Protein AF-A0AB73K748-F1 (afdb_monomer)

Sequence (266 aa):
MLFSSLGIGIYLIYNYLEFGSFFGEHIRSSPSLDSLWKHTLDNLLGVVNVVNPIFSIKILEPASVIIFLMIGILLIDLFFLISYIWFYRMPFKGKVTTFHQLLLTIGCVYLILMFISEFTQGIESLNTRMLAPASFCFCFSFLILFFKTYSNKLHYIFMLSILSLAINIIYQLKSPVNYLSYRSKVIKILKERKNLKYFLNDTGNDHVSIYKIPLLNKKFEYFHPYLQSGYINSNIVRSINPDIQTIQKDNSITNKSLILYNSEIK

Solvent-accessible surface area (backbone atoms only — not comparable to full-atom values): 15416 Å² total; per-residue (Å²): 105,69,68,57,52,48,52,51,48,53,51,36,52,50,30,31,72,78,67,75,26,69,79,60,62,91,77,50,60,82,56,75,71,92,46,54,69,58,52,52,50,53,32,53,55,33,58,47,34,36,59,32,86,61,65,77,78,81,89,66,82,88,44,80,72,54,48,56,55,48,51,54,50,51,51,51,21,48,49,38,44,51,49,52,52,48,63,66,63,56,70,67,98,57,82,84,51,70,70,52,54,50,34,49,50,51,21,52,52,48,49,53,50,51,56,52,46,34,73,74,47,41,51,79,74,58,44,66,79,80,38,40,70,29,21,51,28,51,51,54,46,47,48,57,52,46,53,72,76,42,64,90,52,52,67,59,58,52,52,52,50,52,50,25,50,53,52,49,50,53,57,62,67,61,55,91,55,64,59,68,62,54,45,54,38,49,52,52,51,57,69,75,48,78,77,63,46,31,37,33,60,73,62,87,62,74,50,60,48,76,48,70,46,84,94,72,81,47,70,48,78,44,75,42,58,85,75,19,65,44,56,50,49,51,54,48,48,34,72,75,42,69,80,38,42,81,43,92,65,77,88,84,56,93,62,66,83,27,47,45,50,39,76,75,62,109

Secondary structure (DSSP, 8-state):
-HHHHHHHHHHHHHHHHHHSSSS-GGGSPPP-GGGHHHHHHHHHHHHHGGG-SS------S--HHHHHHHHHHHHHHHHHHHHHHHHHHS--SS---HHHHHHHHHHHHHHHHHHHHHHHHTPSS--HHHHHHHHHHHHHHHHHHHHHH-GGGHHHHHHHHHHHHHHHHHHHHT-SS-HHHHHHHHHHHHHHS-S--EEE-------EEEEE-TTT--EEEEE-GGG-HHHHHHHHHHHH-TTPEEES-GGG-S-GGGEEEGGG--

pLDDT: mean 72.91, std 10.4, range [37.12, 88.31]

Mean predicted aligned error: 14.8 Å

Radius of gyration: 23.9 Å; Cα contacts (8 Å, |Δi|>4): 236; chains: 1; bounding box: 58×44×67 Å

Foldseek 3Di:
DVVVVVVLVVLQVVCCVPVVGSPPLVVFDQADPPPVVVLVVQQVLLVLCLQPLQDDDRDDDDDPVVVVVSVVVSVVSVVSVVVLVVLVVPDPPDDDDPVLVVLQVVLVVLSVVLSVCCNGRVDPRNHCVSNVSSSVSSVVSVVVSCCVVPVPPVVVVVVSVVNSVVVVVVVVVPLPDPLVVLLVLLVVVCVVQPQAQEEEAPDPPFPWDWDQRPPPRDTDTDTDLSVRLSSSNVVSNCVVPVRYYYDHDPPPDPDCSNYDYSVSRD

Structure (mmCIF, N/CA/C/O backbone):
data_AF-A0AB73K748-F1
#
_entry.id   AF-A0AB73K748-F1
#
loop_
_atom_site.group_PDB
_atom_site.id
_atom_site.type_symbol
_atom_site.label_atom_id
_atom_site.label_alt_id
_atom_site.label_comp_id
_atom_site.label_asym_id
_atom_site.label_entity_id
_atom_site.label_seq_id
_atom_site.pdbx_PDB_ins_code
_atom_site.Cartn_x
_atom_site.Car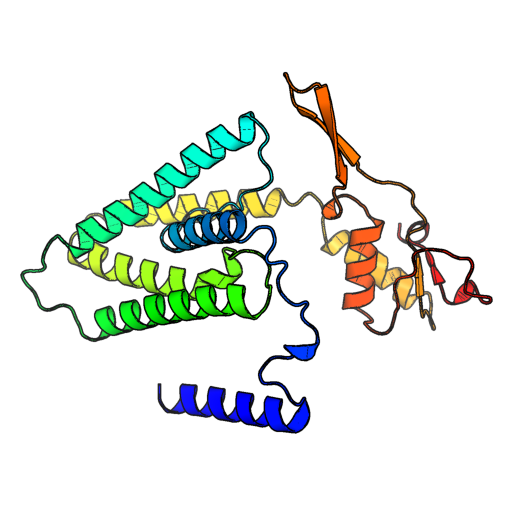tn_y
_atom_site.Cartn_z
_atom_site.occupancy
_atom_site.B_iso_or_equiv
_atom_site.auth_seq_id
_atom_site.auth_comp_id
_atom_site.auth_asym_id
_atom_site.auth_atom_id
_atom_site.pdbx_PDB_model_num
ATOM 1 N N . MET A 1 1 ? -23.549 -10.277 1.678 1.00 59.72 1 MET A N 1
ATOM 2 C CA . MET A 1 1 ? -22.326 -11.076 1.928 1.00 59.72 1 MET A CA 1
ATOM 3 C C . MET A 1 1 ? -22.328 -12.377 1.149 1.00 59.72 1 MET A C 1
ATOM 5 O O . MET A 1 1 ? -21.428 -12.528 0.343 1.00 59.72 1 MET A O 1
ATOM 9 N N . LEU A 1 2 ? -23.347 -13.235 1.290 1.00 71.88 2 LEU A N 1
ATOM 10 C CA . LEU A 1 2 ? -23.472 -14.484 0.517 1.00 71.88 2 LEU A CA 1
ATOM 11 C C . LEU A 1 2 ? -23.255 -14.300 -0.992 1.00 71.88 2 LEU A C 1
ATOM 13 O O . LEU A 1 2 ? -22.381 -14.941 -1.549 1.00 71.88 2 LEU A O 1
ATOM 17 N N . PHE A 1 3 ? -23.949 -13.359 -1.638 1.00 69.44 3 PHE A N 1
ATOM 18 C CA . PHE A 1 3 ? -23.764 -13.100 -3.076 1.00 69.44 3 PHE A CA 1
ATOM 19 C C . PHE A 1 3 ? -22.359 -12.614 -3.456 1.00 69.44 3 PHE A C 1
ATOM 21 O O . PHE A 1 3 ? -21.855 -12.955 -4.520 1.00 69.44 3 PHE A O 1
ATOM 28 N N . SER A 1 4 ? -21.704 -11.848 -2.580 1.00 70.19 4 SER A N 1
ATOM 29 C CA . SER A 1 4 ? -20.337 -11.379 -2.817 1.00 70.19 4 SER A CA 1
ATOM 30 C C . SER A 1 4 ? -19.324 -12.509 -2.634 1.00 70.19 4 SER A C 1
ATOM 32 O O . SER A 1 4 ? -18.429 -12.632 -3.463 1.00 70.19 4 SER A O 1
ATOM 34 N N . SER A 1 5 ? -19.487 -13.375 -1.625 1.00 75.06 5 SER A N 1
ATOM 35 C CA . SER A 1 5 ? -18.611 -14.543 -1.472 1.00 75.06 5 SER A CA 1
ATOM 36 C C . SER A 1 5 ? -18.824 -15.555 -2.595 1.00 75.06 5 SER A C 1
ATOM 38 O O . SER A 1 5 ? -17.858 -16.152 -3.050 1.00 75.06 5 SER A O 1
ATOM 40 N N . LEU A 1 6 ? -20.060 -15.706 -3.083 1.00 83.12 6 LEU A N 1
ATOM 41 C CA . LEU A 1 6 ? -20.374 -16.521 -4.258 1.00 83.12 6 LEU A CA 1
ATOM 42 C C . LEU A 1 6 ? -19.690 -15.970 -5.513 1.00 83.12 6 LEU A C 1
ATOM 44 O O . LEU A 1 6 ? -19.035 -16.724 -6.220 1.00 83.12 6 LEU A O 1
ATOM 48 N N . GLY A 1 7 ? -19.772 -14.657 -5.750 1.00 77.62 7 GLY A N 1
ATOM 49 C CA . GLY A 1 7 ? -19.099 -14.009 -6.879 1.00 77.62 7 GLY A CA 1
ATOM 50 C C . GLY A 1 7 ? -17.574 -14.146 -6.830 1.00 77.62 7 GLY A C 1
ATOM 51 O O . GLY A 1 7 ? -16.959 -14.494 -7.834 1.00 77.62 7 GLY A O 1
ATOM 52 N N . ILE A 1 8 ? -16.967 -13.946 -5.653 1.00 81.44 8 ILE A N 1
ATOM 53 C CA . ILE A 1 8 ? -15.524 -14.156 -5.448 1.00 81.44 8 ILE A CA 1
ATOM 54 C C . ILE A 1 8 ? -15.166 -15.630 -5.669 1.00 81.44 8 ILE A C 1
ATOM 56 O O . ILE A 1 8 ? -14.199 -15.924 -6.361 1.00 81.44 8 ILE A O 1
ATOM 60 N N . GLY A 1 9 ? -15.960 -16.560 -5.135 1.00 82.88 9 GLY A N 1
ATOM 61 C CA . GLY A 1 9 ? -15.744 -17.995 -5.309 1.00 82.88 9 GLY A CA 1
ATOM 62 C C . GLY A 1 9 ? -15.786 -18.425 -6.775 1.00 82.88 9 GLY A C 1
ATOM 63 O O . GLY A 1 9 ? -14.874 -19.106 -7.230 1.00 82.88 9 GLY A O 1
ATOM 64 N N . ILE A 1 10 ? -16.790 -17.974 -7.535 1.00 84.12 10 ILE A N 1
ATOM 65 C CA . ILE A 1 10 ? -16.910 -18.257 -8.975 1.00 84.12 10 ILE A CA 1
ATOM 66 C C . ILE A 1 10 ? -15.693 -17.721 -9.734 1.00 84.12 10 ILE A C 1
ATOM 68 O O . ILE A 1 10 ? -15.129 -18.432 -10.562 1.00 84.12 10 ILE A O 1
ATOM 72 N N . TYR A 1 11 ? -15.253 -16.500 -9.423 1.00 79.94 11 TYR A N 1
ATOM 73 C CA . TYR A 1 11 ? -14.068 -15.901 -10.034 1.00 79.94 11 TYR A CA 1
ATOM 74 C C . TYR A 1 11 ? -12.789 -16.706 -9.752 1.00 79.94 11 TYR A C 1
ATOM 76 O O . TYR A 1 11 ? -12.002 -16.958 -10.662 1.00 79.94 11 TYR A O 1
ATOM 84 N N . LEU A 1 12 ? -12.595 -17.157 -8.509 1.00 81.50 12 LEU A N 1
ATOM 85 C CA . LEU A 1 12 ? -11.434 -17.967 -8.128 1.00 81.50 12 LEU A CA 1
ATOM 86 C C . LEU A 1 12 ? -11.440 -19.342 -8.795 1.00 81.50 12 LEU A C 1
ATOM 88 O O . LEU A 1 12 ? -10.395 -19.798 -9.251 1.00 81.50 12 LEU A O 1
ATOM 92 N N . ILE A 1 13 ? -12.609 -19.981 -8.874 1.00 84.38 13 ILE A N 1
ATOM 93 C CA . ILE A 1 13 ? -12.777 -21.263 -9.565 1.00 84.38 13 ILE A CA 1
ATOM 94 C C . ILE A 1 13 ? -12.463 -21.100 -11.053 1.00 84.38 13 ILE A C 1
ATOM 96 O O . ILE A 1 13 ? -11.692 -21.886 -11.593 1.00 84.38 13 ILE A O 1
ATOM 100 N N . TYR A 1 14 ? -12.999 -20.062 -11.700 1.00 81.56 14 TYR A N 1
ATOM 101 C CA . TYR A 1 14 ? -12.704 -19.759 -13.101 1.00 81.56 14 TYR A CA 1
ATOM 102 C C . TYR A 1 14 ? -11.200 -19.559 -13.335 1.00 81.56 14 TYR A C 1
ATOM 104 O O . TYR A 1 14 ? -10.628 -20.197 -14.215 1.00 81.56 14 TYR A O 1
ATOM 112 N N . ASN A 1 15 ? -10.535 -18.747 -12.506 1.00 71.06 15 ASN A N 1
ATOM 113 C CA . ASN A 1 15 ? -9.093 -18.522 -12.627 1.00 71.06 15 ASN A CA 1
ATOM 114 C C . ASN A 1 15 ? -8.273 -19.801 -12.443 1.00 71.06 15 ASN A C 1
ATOM 116 O O . ASN A 1 15 ? -7.316 -20.030 -13.180 1.00 71.06 15 ASN A O 1
ATOM 120 N N . TYR A 1 16 ? -8.653 -20.644 -11.484 1.00 77.50 16 TYR A N 1
ATOM 121 C CA . TYR A 1 16 ? -7.974 -21.912 -11.261 1.00 77.50 16 TYR A CA 1
ATOM 122 C C . TYR A 1 16 ? -8.119 -22.860 -12.458 1.00 77.50 16 TYR A C 1
ATOM 124 O O . TYR A 1 16 ? -7.141 -23.497 -12.841 1.00 77.50 16 TYR A O 1
ATOM 132 N N . LEU A 1 17 ? -9.307 -22.929 -13.067 1.00 79.44 17 LEU A N 1
ATOM 133 C CA . LEU A 1 17 ? -9.575 -23.798 -14.215 1.00 79.44 17 LEU A CA 1
ATOM 134 C C . LEU A 1 17 ? -8.879 -23.321 -15.500 1.00 79.44 17 LEU A C 1
ATOM 136 O O . LEU A 1 17 ? -8.324 -24.149 -16.215 1.00 79.44 17 LEU A O 1
ATOM 140 N N . GLU A 1 18 ? -8.873 -22.015 -15.779 1.00 73.75 18 GLU A N 1
ATOM 141 C CA . GLU A 1 18 ? -8.299 -21.452 -17.016 1.00 73.75 18 GLU A CA 1
ATOM 142 C C . GLU A 1 18 ? -6.789 -21.190 -16.925 1.00 73.75 18 GLU A C 1
ATOM 144 O O . GLU A 1 18 ? -6.040 -21.456 -17.863 1.00 73.75 18 GLU A O 1
ATOM 149 N N . PHE A 1 19 ? -6.313 -20.673 -15.788 1.00 63.78 19 PHE A N 1
ATOM 150 C CA . PHE A 1 19 ? -4.924 -20.224 -15.619 1.00 63.78 19 PHE A CA 1
ATOM 151 C C . PHE A 1 19 ? -4.109 -21.113 -14.671 1.00 63.78 19 PHE A C 1
ATOM 153 O O . PHE A 1 19 ? -2.963 -20.785 -14.350 1.00 63.78 19 PHE A O 1
ATOM 160 N N . GLY A 1 20 ? -4.691 -22.208 -14.164 1.00 65.94 20 GLY A N 1
ATOM 161 C CA . GLY A 1 20 ? -4.031 -23.144 -13.246 1.00 65.94 20 GLY A CA 1
ATOM 162 C C . GLY A 1 20 ? -3.630 -22.530 -11.901 1.00 65.94 20 GLY A C 1
ATOM 163 O O . GLY A 1 20 ? -2.863 -23.133 -11.154 1.00 65.94 20 GLY A O 1
ATOM 164 N N . SER A 1 21 ? -4.072 -21.308 -11.598 1.00 67.12 21 SER A N 1
ATOM 165 C CA . SER A 1 21 ? -3.749 -20.567 -10.376 1.00 67.12 21 SER A CA 1
ATOM 166 C C . SER A 1 21 ? -4.924 -19.704 -9.957 1.00 67.12 21 SER A C 1
ATOM 168 O O . SER A 1 21 ? -5.628 -19.151 -10.794 1.00 67.12 21 SER A O 1
ATOM 170 N N . PHE A 1 22 ? -5.097 -19.515 -8.652 1.00 66.25 22 PHE A N 1
ATOM 171 C CA . PHE A 1 22 ? -6.115 -18.596 -8.146 1.00 66.25 22 PHE A CA 1
ATOM 172 C C . PHE A 1 22 ? -5.790 -17.130 -8.486 1.00 66.25 22 PHE A C 1
ATOM 174 O O . PHE A 1 22 ? -6.699 -16.345 -8.764 1.00 66.25 22 PHE A O 1
ATOM 181 N N . PHE A 1 23 ? -4.495 -16.774 -8.500 1.00 64.19 23 PHE A N 1
ATOM 182 C CA . PHE A 1 23 ? -4.017 -15.390 -8.634 1.00 64.19 23 PHE A CA 1
ATOM 183 C C . PHE A 1 23 ? -2.711 -15.211 -9.444 1.00 64.19 23 PHE A C 1
ATOM 185 O O . PHE A 1 23 ? -2.052 -14.178 -9.310 1.00 64.19 23 PHE A O 1
ATOM 192 N N . GLY A 1 24 ? -2.293 -16.181 -10.269 1.00 56.28 24 GLY A N 1
ATOM 193 C CA . GLY A 1 24 ? -1.045 -16.073 -11.048 1.00 56.28 24 GLY A CA 1
ATOM 194 C C . GLY A 1 24 ? 0.237 -16.261 -10.226 1.00 56.28 24 GLY A C 1
ATOM 195 O O . GLY A 1 24 ? 1.284 -15.709 -10.561 1.00 56.28 24 GLY A O 1
ATOM 196 N N . GLU A 1 25 ? 0.156 -17.015 -9.128 1.00 57.22 25 GLU A N 1
ATOM 197 C CA . GLU A 1 25 ? 1.243 -17.216 -8.153 1.00 57.22 25 GLU A CA 1
ATOM 198 C C . GLU A 1 25 ? 2.494 -17.867 -8.761 1.00 57.22 25 GLU A C 1
ATOM 200 O O . GLU A 1 25 ? 3.604 -17.578 -8.325 1.00 57.22 25 GLU A O 1
ATOM 205 N N . HIS A 1 26 ? 2.332 -18.639 -9.839 1.00 55.59 26 HIS A N 1
ATOM 206 C CA . HIS A 1 26 ? 3.405 -19.325 -10.575 1.00 55.59 26 HIS A CA 1
ATOM 207 C C . HIS A 1 26 ? 4.482 -18.392 -11.152 1.00 55.59 26 HIS A C 1
ATOM 209 O O . HIS A 1 26 ? 5.548 -18.851 -11.549 1.00 55.59 26 HIS A O 1
ATOM 215 N N . ILE A 1 27 ? 4.199 -17.088 -11.234 1.00 50.47 27 ILE A N 1
ATOM 216 C CA . ILE A 1 27 ? 5.090 -16.061 -11.799 1.00 50.47 27 ILE A CA 1
ATOM 217 C C . ILE A 1 27 ? 5.903 -15.361 -10.689 1.00 50.47 27 ILE A C 1
ATOM 219 O O . ILE A 1 27 ? 6.818 -14.587 -10.975 1.00 50.47 27 ILE A O 1
ATOM 223 N N . ARG A 1 28 ? 5.588 -15.603 -9.409 1.00 53.22 28 ARG A N 1
ATOM 224 C CA . ARG A 1 28 ? 6.209 -14.901 -8.277 1.00 53.22 28 ARG A CA 1
ATOM 225 C C . ARG A 1 28 ? 7.388 -15.696 -7.725 1.00 53.22 28 ARG A C 1
ATOM 227 O O . ARG A 1 28 ? 7.320 -16.907 -7.545 1.00 53.22 28 ARG A O 1
ATOM 234 N N . SER A 1 29 ? 8.488 -14.995 -7.472 1.00 51.78 29 SER A N 1
ATOM 235 C CA . SER A 1 29 ? 9.703 -15.569 -6.897 1.00 51.78 29 SER A CA 1
ATOM 236 C C . SER A 1 29 ? 9.453 -16.083 -5.480 1.00 51.78 29 SER A C 1
ATOM 238 O O . SER A 1 29 ? 8.831 -15.391 -4.673 1.00 51.78 29 SER A O 1
ATOM 240 N N . SER A 1 30 ? 10.002 -17.255 -5.157 1.00 51.28 30 SER A N 1
ATOM 241 C CA . SER A 1 30 ? 10.069 -17.758 -3.784 1.00 51.28 30 SER A CA 1
ATOM 242 C C . SER A 1 30 ? 10.773 -16.737 -2.875 1.00 51.28 30 SER A C 1
ATOM 244 O O . SER A 1 30 ? 11.808 -16.197 -3.282 1.00 51.28 30 SER A O 1
ATOM 246 N N . PRO A 1 31 ? 10.258 -16.469 -1.664 1.00 53.03 31 PRO A N 1
ATOM 247 C CA . PRO A 1 31 ? 10.824 -15.464 -0.770 1.00 53.03 31 PRO A CA 1
ATOM 248 C C . PRO A 1 31 ? 12.278 -15.795 -0.401 1.00 53.03 31 PRO A C 1
ATOM 250 O O . PRO A 1 31 ? 12.608 -16.937 -0.079 1.00 53.03 31 PRO A O 1
ATOM 253 N N . SER A 1 32 ? 13.154 -14.788 -0.414 1.00 52.75 32 SER A N 1
ATOM 254 C CA . SER A 1 32 ? 14.520 -14.913 0.101 1.00 52.75 32 SER A CA 1
ATOM 255 C C . SER A 1 32 ? 14.484 -14.995 1.631 1.00 52.75 32 SER A C 1
ATOM 257 O O . SER A 1 32 ? 14.334 -13.979 2.314 1.00 52.75 32 SER A O 1
ATOM 259 N N . LEU A 1 33 ? 14.610 -16.206 2.177 1.00 56.78 33 LEU A N 1
ATOM 260 C CA . LEU A 1 33 ? 14.548 -16.481 3.622 1.00 56.78 33 LEU A CA 1
ATOM 261 C C . LEU A 1 33 ? 15.724 -15.885 4.422 1.00 56.78 33 LEU A C 1
ATOM 263 O O . LEU A 1 33 ? 15.660 -15.817 5.649 1.00 56.78 33 LEU A O 1
ATOM 267 N N . ASP A 1 34 ? 16.761 -15.384 3.748 1.00 57.56 34 ASP A N 1
ATOM 268 C CA . ASP A 1 34 ? 17.997 -14.889 4.368 1.00 57.56 34 ASP A CA 1
ATOM 269 C C . ASP A 1 34 ? 17.821 -13.607 5.209 1.00 57.56 34 ASP A C 1
ATOM 271 O O . ASP A 1 34 ? 18.729 -13.217 5.941 1.00 57.56 34 ASP A O 1
ATOM 275 N N . SER A 1 35 ? 16.656 -12.943 5.159 1.00 62.41 35 SER A N 1
ATOM 276 C CA . SER A 1 35 ? 16.385 -11.730 5.952 1.00 62.41 35 SER A CA 1
ATOM 277 C C . SER A 1 35 ? 15.005 -11.689 6.626 1.00 62.41 35 SER A C 1
ATOM 279 O O . SER A 1 35 ? 14.416 -10.622 6.800 1.00 62.41 35 SER A O 1
ATOM 281 N N . LEU A 1 36 ? 14.499 -12.846 7.075 1.00 66.81 36 LEU A N 1
ATOM 282 C CA . LEU A 1 36 ? 13.198 -12.982 7.760 1.00 66.81 36 LEU A CA 1
ATOM 283 C C . LEU A 1 36 ? 12.955 -11.954 8.878 1.00 66.81 36 LEU A C 1
ATOM 285 O O . LEU A 1 36 ? 11.850 -11.427 9.003 1.00 66.81 36 LEU A O 1
ATOM 289 N N . TRP A 1 37 ? 13.976 -11.639 9.680 1.00 68.56 37 TRP A N 1
ATOM 290 C CA . TRP A 1 37 ? 13.864 -10.655 10.762 1.00 68.56 37 TRP A CA 1
ATOM 291 C C . TRP A 1 37 ? 13.564 -9.242 10.249 1.00 68.56 37 TRP A C 1
ATOM 293 O O . TRP A 1 37 ? 12.691 -8.557 10.779 1.00 68.56 37 TRP A O 1
ATOM 303 N N . LYS A 1 38 ? 14.258 -8.823 9.185 1.00 69.31 38 LYS A N 1
ATOM 304 C CA . LYS A 1 38 ? 14.065 -7.508 8.568 1.00 69.31 38 LYS A CA 1
ATOM 305 C C . LYS A 1 38 ? 12.674 -7.408 7.944 1.00 69.31 38 LYS A C 1
ATOM 307 O O . LYS A 1 38 ? 11.968 -6.447 8.219 1.00 69.31 38 LYS A O 1
ATOM 312 N N . HIS A 1 39 ? 12.256 -8.440 7.208 1.00 68.38 39 HIS A N 1
ATOM 313 C CA . HIS A 1 39 ? 10.910 -8.515 6.639 1.00 68.38 39 HIS A CA 1
ATOM 314 C C . HIS A 1 39 ? 9.831 -8.433 7.723 1.00 68.38 39 HIS A C 1
ATOM 316 O O . HIS A 1 39 ? 8.946 -7.591 7.652 1.00 68.38 39 HIS A O 1
ATOM 322 N N . THR A 1 40 ? 9.956 -9.223 8.792 1.00 73.25 40 THR A N 1
ATOM 323 C CA . THR A 1 40 ? 8.979 -9.223 9.892 1.00 73.25 40 THR A CA 1
ATOM 324 C C . THR A 1 40 ? 8.848 -7.844 10.543 1.00 73.25 40 THR A C 1
ATOM 326 O O . THR A 1 40 ? 7.733 -7.409 10.827 1.00 73.25 40 THR A O 1
ATOM 329 N N . LEU A 1 41 ? 9.965 -7.138 10.753 1.00 72.69 41 LEU A N 1
ATOM 330 C CA . LEU A 1 41 ? 9.952 -5.778 11.292 1.00 72.69 41 LEU A CA 1
ATOM 331 C C . LEU A 1 41 ? 9.304 -4.787 10.325 1.00 72.69 41 LEU A C 1
ATOM 333 O O . LEU A 1 41 ? 8.410 -4.052 10.739 1.00 72.69 41 LEU A O 1
ATOM 337 N N . ASP A 1 42 ? 9.700 -4.797 9.053 1.00 71.88 42 ASP A N 1
ATOM 338 C CA . ASP A 1 42 ? 9.134 -3.910 8.031 1.00 71.88 42 ASP A CA 1
ATOM 339 C C . ASP A 1 42 ? 7.613 -4.110 7.902 1.00 71.88 42 ASP A C 1
ATOM 341 O O . ASP A 1 42 ? 6.859 -3.143 7.770 1.00 71.88 42 ASP A O 1
ATOM 345 N N . ASN A 1 43 ? 7.142 -5.348 8.046 1.00 72.88 43 ASN A N 1
ATOM 346 C CA . ASN A 1 43 ? 5.725 -5.690 7.958 1.00 72.88 43 ASN A CA 1
ATOM 347 C C . ASN A 1 43 ? 4.951 -5.313 9.204 1.00 72.88 43 ASN A C 1
ATOM 349 O O . ASN A 1 43 ? 3.834 -4.816 9.102 1.00 72.88 43 ASN A O 1
ATOM 353 N N . LEU A 1 44 ? 5.531 -5.514 10.386 1.00 74.69 44 LEU A N 1
ATOM 354 C CA . LEU A 1 44 ? 4.912 -5.090 11.637 1.00 74.69 44 LEU A CA 1
ATOM 355 C C . LEU A 1 44 ? 4.756 -3.566 11.656 1.00 74.69 44 LEU A C 1
ATOM 357 O O . LEU A 1 44 ? 3.697 -3.059 12.015 1.00 74.69 44 LEU A O 1
ATOM 361 N N . LEU A 1 45 ? 5.764 -2.845 11.165 1.00 72.88 45 LEU A N 1
ATOM 362 C CA . LEU A 1 45 ? 5.715 -1.397 10.966 1.00 72.88 45 LEU A CA 1
ATOM 363 C C . LEU A 1 45 ? 4.650 -1.014 9.923 1.00 72.88 45 LEU A C 1
ATOM 365 O O . LEU A 1 45 ? 3.864 -0.095 10.150 1.00 72.88 45 LEU A O 1
ATOM 369 N N . GLY A 1 46 ? 4.540 -1.779 8.834 1.00 70.50 46 GLY A N 1
ATOM 370 C CA . GLY A 1 46 ? 3.450 -1.663 7.864 1.00 70.50 46 GLY A CA 1
ATOM 371 C C . GLY A 1 46 ? 2.059 -1.850 8.484 1.00 70.50 46 GLY A C 1
ATOM 372 O O . GLY A 1 46 ? 1.148 -1.083 8.189 1.00 70.50 46 GLY A O 1
ATOM 373 N N . VAL A 1 47 ? 1.882 -2.809 9.393 1.00 76.38 47 VAL A N 1
ATOM 374 C CA . VAL A 1 47 ? 0.599 -3.066 10.070 1.00 76.38 47 VAL A CA 1
ATOM 375 C C . VAL A 1 47 ? 0.221 -1.933 11.028 1.00 76.38 47 VAL A C 1
ATOM 377 O O . VAL A 1 47 ? -0.953 -1.575 11.108 1.00 76.38 47 VAL A O 1
ATOM 380 N N . VAL A 1 48 ? 1.180 -1.318 11.726 1.00 75.56 48 VAL A N 1
ATOM 381 C CA . VAL A 1 48 ? 0.891 -0.175 12.616 1.00 75.56 48 VAL A CA 1
ATOM 382 C C . VAL A 1 48 ? 0.346 1.020 11.818 1.00 75.56 48 VAL A C 1
ATOM 384 O O . VAL A 1 48 ? -0.593 1.683 12.265 1.00 75.56 48 VAL A O 1
ATOM 387 N N . ASN A 1 49 ? 0.823 1.215 10.585 1.00 74.69 49 ASN A N 1
ATOM 388 C CA . ASN A 1 49 ? 0.342 2.265 9.681 1.00 74.69 49 ASN A CA 1
ATOM 389 C C . ASN A 1 49 ? -1.144 2.145 9.302 1.00 74.69 49 ASN A C 1
ATOM 391 O O . ASN A 1 49 ? -1.740 3.123 8.856 1.00 74.69 49 ASN A O 1
ATOM 395 N N . VAL A 1 50 ? -1.766 0.972 9.463 1.00 78.31 50 VAL A N 1
ATOM 396 C CA . VAL A 1 50 ? -3.177 0.732 9.100 1.00 78.31 50 VAL A CA 1
ATOM 397 C C . VAL A 1 50 ? -4.118 1.688 9.835 1.00 78.31 50 VAL A C 1
ATOM 399 O O . VAL A 1 50 ? -5.167 2.060 9.309 1.00 78.31 50 VAL A O 1
ATOM 402 N N . VAL A 1 51 ? -3.752 2.080 11.055 1.00 76.12 51 VAL A N 1
ATOM 403 C CA . VAL A 1 51 ? -4.596 2.893 11.937 1.00 76.12 51 VAL A CA 1
ATOM 404 C C . VAL A 1 51 ? -4.372 4.396 11.725 1.00 76.12 51 VAL A C 1
ATOM 406 O O . VAL A 1 51 ? -5.159 5.194 12.229 1.00 76.12 51 VAL A O 1
ATOM 409 N N . ASN A 1 52 ? -3.356 4.804 10.953 1.00 74.56 52 ASN A N 1
ATOM 410 C CA . ASN A 1 52 ? -3.096 6.212 10.657 1.00 74.56 52 ASN A CA 1
ATOM 411 C C . ASN A 1 52 ? -3.870 6.678 9.403 1.00 74.56 52 ASN A C 1
ATOM 413 O O . ASN A 1 52 ? -3.575 6.231 8.294 1.00 74.56 52 ASN A O 1
ATOM 417 N N . PRO A 1 53 ? -4.831 7.614 9.539 1.00 63.50 53 PRO A N 1
ATOM 418 C CA . PRO A 1 53 ? -5.618 8.124 8.415 1.00 63.50 53 PRO A CA 1
ATOM 419 C C . PRO A 1 53 ? -4.942 9.274 7.644 1.00 63.50 53 PRO A C 1
ATOM 421 O O . PRO A 1 53 ? -5.531 9.808 6.700 1.00 63.50 53 PRO A O 1
ATOM 424 N N . ILE A 1 54 ? -3.766 9.740 8.081 1.00 62.69 54 ILE A N 1
ATOM 425 C CA . ILE A 1 54 ? -3.153 10.979 7.588 1.00 62.69 54 ILE A CA 1
ATOM 426 C C . ILE A 1 54 ? -2.012 10.684 6.606 1.00 62.69 54 ILE A C 1
ATOM 428 O O . ILE A 1 54 ? -2.095 11.097 5.450 1.00 62.69 54 ILE A O 1
ATOM 432 N N . PHE A 1 55 ? -0.991 9.930 7.026 1.00 62.00 55 PHE A N 1
ATOM 433 C CA . PHE A 1 55 ? 0.100 9.463 6.158 1.00 62.00 55 PHE A CA 1
ATOM 434 C C . PHE A 1 55 ? 0.442 8.030 6.474 1.00 62.00 55 PHE A C 1
ATOM 436 O O . PHE A 1 55 ? 0.324 7.590 7.610 1.00 62.00 55 PHE A O 1
ATOM 443 N N . SER A 1 56 ? 1.003 7.347 5.488 1.00 59.88 56 SER A N 1
ATOM 444 C CA . SER A 1 56 ? 1.897 6.254 5.803 1.00 59.88 56 SER A CA 1
ATOM 445 C C . SER A 1 56 ? 3.066 6.266 4.843 1.00 59.88 56 SER A C 1
ATOM 447 O O . SER A 1 56 ? 2.939 6.478 3.634 1.00 59.88 56 SER A O 1
ATOM 449 N N . ILE A 1 57 ? 4.236 6.154 5.450 1.00 56.78 57 ILE A N 1
ATOM 450 C CA . ILE A 1 57 ? 5.510 6.318 4.787 1.00 56.78 57 ILE A CA 1
ATOM 451 C C . ILE A 1 57 ? 6.199 4.969 4.846 1.00 56.78 57 ILE A C 1
ATOM 453 O O . ILE A 1 57 ? 6.335 4.359 5.906 1.00 56.78 57 ILE A O 1
ATOM 457 N N . LYS A 1 58 ? 6.613 4.498 3.670 1.00 58.41 58 LYS A N 1
ATOM 458 C CA . LYS A 1 58 ? 7.439 3.306 3.561 1.00 58.41 58 LYS A CA 1
ATOM 459 C C . LYS A 1 58 ? 8.791 3.607 4.196 1.00 58.41 58 LYS A C 1
ATOM 461 O O . LYS A 1 58 ? 9.393 4.646 3.918 1.00 58.41 58 LYS A O 1
ATOM 466 N N . ILE A 1 59 ? 9.265 2.682 5.016 1.00 54.53 59 ILE A N 1
ATOM 467 C CA . ILE A 1 59 ? 10.625 2.700 5.533 1.00 54.53 59 ILE A CA 1
ATOM 468 C C . ILE A 1 59 ? 11.561 2.480 4.343 1.00 54.53 59 ILE A C 1
ATOM 470 O O . ILE A 1 59 ? 11.693 1.367 3.840 1.00 54.53 59 ILE A O 1
ATOM 474 N N . LEU A 1 60 ? 12.138 3.567 3.828 1.00 50.59 60 LEU A N 1
ATOM 475 C CA . LEU A 1 60 ? 13.267 3.492 2.907 1.00 50.59 60 LEU A CA 1
ATOM 476 C C . LEU A 1 60 ? 14.564 3.482 3.711 1.00 50.59 60 LEU A C 1
ATOM 478 O O . LEU A 1 60 ? 14.611 3.974 4.837 1.00 50.59 60 LEU A O 1
ATOM 482 N N . GLU A 1 61 ? 15.585 2.874 3.112 1.00 51.84 61 GLU A N 1
ATOM 483 C CA . GLU A 1 61 ? 16.863 2.544 3.735 1.00 51.84 61 GLU A CA 1
ATOM 484 C C . GLU A 1 61 ? 17.436 3.653 4.638 1.00 51.84 61 GLU A C 1
ATOM 486 O O . GLU A 1 61 ? 17.320 4.847 4.341 1.00 51.84 61 GLU A O 1
ATOM 491 N N . PRO A 1 62 ? 18.067 3.264 5.760 1.00 47.25 62 PRO A N 1
ATOM 492 C CA . PRO A 1 62 ? 18.384 4.172 6.850 1.00 47.25 62 PRO A CA 1
ATOM 493 C C . PRO A 1 62 ? 19.502 5.153 6.470 1.00 47.25 62 PRO A C 1
ATOM 495 O O . PRO A 1 62 ? 20.688 4.852 6.594 1.00 47.25 62 PRO A O 1
ATOM 498 N N . ALA A 1 63 ? 19.132 6.374 6.084 1.00 50.91 63 ALA A N 1
ATOM 499 C CA . ALA A 1 63 ? 19.989 7.546 6.249 1.00 50.91 63 ALA A CA 1
ATOM 500 C C . ALA A 1 63 ? 19.670 8.224 7.594 1.00 50.91 63 ALA A C 1
ATOM 502 O O . ALA A 1 63 ? 18.510 8.299 7.995 1.00 50.91 63 ALA A O 1
ATOM 503 N N . SER A 1 64 ? 20.679 8.751 8.291 1.00 53.72 64 SER A N 1
ATOM 504 C CA . SER A 1 64 ? 20.564 9.246 9.679 1.00 53.72 64 SER A CA 1
ATOM 505 C C . SER A 1 64 ? 19.454 10.284 9.911 1.00 53.72 64 SER A C 1
ATOM 507 O O . SER A 1 64 ? 18.786 10.246 10.940 1.00 53.72 64 SER A O 1
ATOM 509 N N . VAL A 1 65 ? 19.208 11.175 8.948 1.00 57.00 65 VAL A N 1
ATOM 510 C CA . VAL A 1 65 ? 18.128 12.181 9.017 1.00 57.00 65 VAL A CA 1
ATOM 511 C C . VAL A 1 65 ? 16.746 11.558 8.776 1.00 57.00 65 VAL A C 1
ATOM 513 O O . VAL A 1 65 ? 15.758 11.978 9.374 1.00 57.00 65 VAL A O 1
ATOM 516 N N . ILE A 1 66 ? 16.675 10.525 7.934 1.00 61.38 66 ILE A N 1
ATOM 517 C CA . ILE A 1 66 ? 15.433 9.807 7.621 1.00 61.38 66 ILE A CA 1
ATOM 518 C C . ILE A 1 66 ? 14.980 9.003 8.849 1.00 61.38 66 ILE A C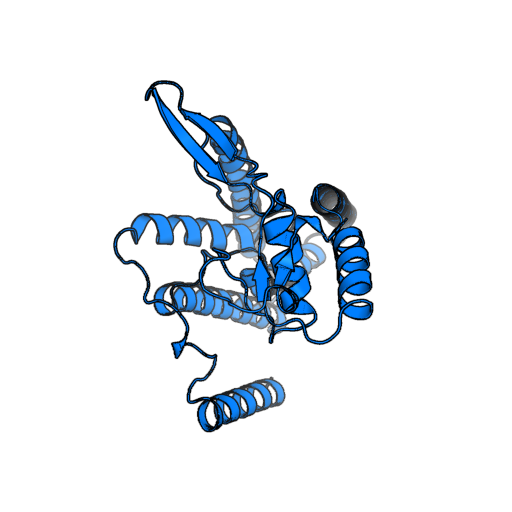 1
ATOM 520 O O . ILE A 1 66 ? 13.792 8.996 9.152 1.00 61.38 66 ILE A O 1
ATOM 524 N N . ILE A 1 67 ? 15.914 8.451 9.633 1.00 64.94 67 ILE A N 1
ATOM 525 C CA . ILE A 1 67 ? 15.612 7.708 10.871 1.00 64.94 67 ILE A CA 1
ATOM 526 C C . ILE A 1 67 ? 14.828 8.564 11.878 1.00 64.94 67 ILE A C 1
ATOM 528 O O . ILE A 1 67 ? 13.839 8.094 12.435 1.00 64.94 67 ILE A O 1
ATOM 532 N N . PHE A 1 68 ? 15.224 9.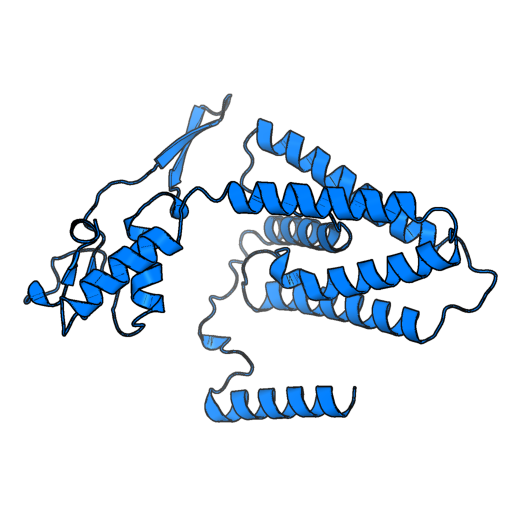822 12.106 1.00 67.62 68 PHE A N 1
ATOM 533 C CA . PHE A 1 68 ? 14.522 10.687 13.063 1.00 67.62 68 PHE A CA 1
ATOM 534 C C . PHE A 1 68 ? 13.085 10.989 12.616 1.00 67.62 68 PHE A C 1
ATOM 536 O O . PHE A 1 68 ? 12.151 10.910 13.413 1.00 67.62 68 PHE A O 1
ATOM 543 N N . LEU A 1 69 ? 12.897 11.271 11.323 1.00 68.69 69 LEU A N 1
ATOM 544 C CA . LEU A 1 69 ? 11.572 11.478 10.739 1.00 68.69 69 LEU A CA 1
ATOM 545 C C . LEU A 1 69 ? 10.709 10.211 10.858 1.00 68.69 69 LEU A C 1
ATOM 547 O O . LEU A 1 69 ? 9.543 10.300 11.230 1.00 68.69 69 LEU A O 1
ATOM 551 N N . MET A 1 70 ? 11.290 9.037 10.600 1.00 70.31 70 MET A N 1
ATOM 552 C CA . MET A 1 70 ? 10.610 7.743 10.722 1.00 70.31 70 MET A CA 1
ATOM 553 C C . MET A 1 70 ? 10.162 7.452 12.151 1.00 70.31 70 MET A C 1
ATOM 555 O O . MET A 1 70 ? 9.036 7.009 12.347 1.00 70.31 70 MET A O 1
ATOM 559 N N . ILE A 1 71 ? 11.006 7.732 13.148 1.00 74.88 71 ILE A N 1
ATOM 560 C CA . ILE A 1 71 ? 10.632 7.592 14.562 1.00 74.88 71 ILE A CA 1
ATOM 561 C C . ILE A 1 71 ? 9.472 8.537 14.889 1.00 74.88 71 ILE A C 1
ATOM 563 O O . ILE A 1 71 ? 8.513 8.123 15.534 1.00 74.88 71 ILE A O 1
ATOM 567 N N . GLY A 1 72 ? 9.520 9.783 14.409 1.00 76.12 72 GLY A N 1
ATOM 568 C CA . GLY A 1 72 ? 8.425 10.739 14.585 1.00 76.12 72 GLY A CA 1
ATOM 569 C C . GLY A 1 72 ? 7.100 10.245 13.996 1.00 76.12 72 GLY A C 1
ATOM 570 O O . GLY A 1 72 ? 6.068 10.337 14.654 1.00 76.12 72 GLY A O 1
ATOM 571 N N . ILE A 1 73 ? 7.129 9.673 12.790 1.00 75.00 73 ILE A N 1
ATOM 572 C CA . ILE A 1 73 ? 5.943 9.104 12.129 1.00 75.00 73 ILE A CA 1
ATOM 573 C C . ILE A 1 73 ? 5.422 7.892 12.902 1.00 75.00 73 ILE A C 1
ATOM 575 O O . ILE A 1 73 ? 4.242 7.856 13.234 1.00 75.00 73 ILE A O 1
ATOM 579 N N . LEU A 1 74 ? 6.306 6.975 13.298 1.00 78.00 74 LEU A N 1
ATOM 580 C CA . LEU A 1 74 ? 5.939 5.806 14.092 1.00 78.00 74 LEU A CA 1
ATOM 581 C C . LEU A 1 74 ? 5.275 6.187 15.419 1.00 78.00 74 LEU A C 1
ATOM 583 O O . LEU A 1 74 ? 4.319 5.543 15.843 1.00 78.00 74 LEU A O 1
ATOM 587 N N . LEU A 1 75 ? 5.749 7.247 16.080 1.00 81.69 75 LEU A N 1
ATOM 588 C CA . LEU A 1 75 ? 5.114 7.760 17.295 1.00 81.69 75 LEU A CA 1
ATOM 589 C C . LEU A 1 75 ? 3.706 8.304 17.024 1.00 81.69 75 LEU A C 1
ATOM 591 O O . LEU A 1 75 ? 2.826 8.136 17.867 1.00 81.69 75 LEU A O 1
ATOM 595 N N . ILE A 1 76 ? 3.472 8.915 15.858 1.00 81.00 76 ILE A N 1
ATOM 596 C CA . ILE A 1 76 ? 2.138 9.354 15.428 1.00 81.00 76 ILE A CA 1
ATOM 597 C C . ILE A 1 76 ? 1.238 8.139 15.166 1.00 81.00 76 ILE A C 1
ATOM 599 O O . ILE A 1 76 ? 0.109 8.110 15.657 1.00 81.00 76 ILE A O 1
ATOM 603 N N . ASP A 1 77 ? 1.727 7.118 14.459 1.00 79.06 77 ASP A N 1
ATOM 604 C CA . ASP A 1 77 ? 0.959 5.892 14.200 1.00 79.06 77 ASP A CA 1
ATOM 605 C C . ASP A 1 77 ? 0.592 5.184 15.512 1.00 79.06 77 ASP A C 1
ATOM 607 O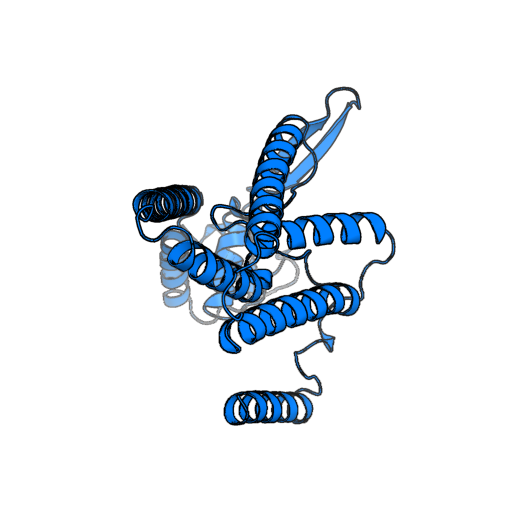 O . ASP A 1 77 ? -0.555 4.789 15.734 1.00 79.06 77 ASP A O 1
ATOM 611 N N . LEU A 1 78 ? 1.553 5.099 16.434 1.00 82.62 78 LEU A N 1
ATOM 612 C CA . LEU A 1 78 ? 1.371 4.519 17.758 1.00 82.62 78 LEU A CA 1
ATOM 613 C C . LEU A 1 78 ? 0.414 5.356 18.620 1.00 82.62 78 LEU A C 1
ATOM 615 O O . LEU A 1 78 ? -0.398 4.791 19.350 1.00 82.62 78 LEU A O 1
ATOM 619 N N . PHE A 1 79 ? 0.434 6.686 18.498 1.00 84.06 79 PHE A N 1
ATOM 620 C CA . PHE A 1 79 ? -0.554 7.562 19.129 1.00 84.06 79 PHE A CA 1
ATOM 621 C C . PHE A 1 79 ? -1.974 7.283 18.615 1.00 84.06 79 PHE A C 1
ATOM 623 O O . PHE A 1 79 ? -2.900 7.179 19.425 1.00 84.06 79 PHE A O 1
ATOM 630 N N . PHE A 1 80 ? -2.162 7.104 17.302 1.00 81.19 80 PHE A N 1
ATOM 631 C CA . PHE A 1 80 ? -3.460 6.723 16.735 1.00 81.19 80 PHE A CA 1
ATOM 632 C C . PHE A 1 80 ? -3.898 5.329 17.186 1.00 81.19 80 PHE A C 1
ATOM 634 O O . PHE A 1 80 ? -5.052 5.158 17.578 1.00 81.19 80 PHE A O 1
ATOM 641 N N . LEU A 1 81 ? -2.985 4.356 17.220 1.00 83.69 81 LEU A N 1
ATOM 642 C CA . LEU A 1 81 ? -3.259 3.004 17.707 1.00 83.69 81 LEU A CA 1
ATOM 643 C C . LEU A 1 81 ? -3.665 2.996 19.189 1.00 83.69 81 LEU A C 1
ATOM 645 O O . LEU A 1 81 ? -4.674 2.392 19.554 1.00 83.69 81 LEU A O 1
ATOM 649 N N . ILE A 1 82 ? -2.919 3.691 20.052 1.00 83.56 82 ILE A N 1
ATOM 650 C CA . ILE A 1 82 ? -3.243 3.804 21.481 1.00 83.56 82 ILE A CA 1
ATOM 651 C C . ILE A 1 82 ? -4.570 4.531 21.668 1.00 83.56 82 ILE A C 1
ATOM 653 O O . ILE A 1 82 ? -5.394 4.084 22.464 1.00 83.56 82 ILE A O 1
ATOM 657 N N . SER A 1 83 ? -4.807 5.609 20.916 1.00 79.12 83 SER A N 1
ATOM 658 C CA . SER A 1 83 ? -6.090 6.315 20.930 1.00 79.12 83 SER A CA 1
ATOM 659 C C . SER A 1 83 ? -7.222 5.362 20.557 1.00 79.12 83 SER A C 1
ATOM 661 O O . SER A 1 83 ? -8.208 5.275 21.283 1.00 79.12 83 SER A O 1
ATOM 663 N N . TYR A 1 84 ? -7.059 4.576 19.492 1.00 77.69 84 TYR A N 1
ATOM 664 C CA . TYR A 1 84 ? -8.032 3.575 19.062 1.00 77.69 84 TYR A CA 1
ATOM 665 C C . TYR A 1 84 ? -8.337 2.552 20.167 1.00 77.69 84 TYR A C 1
ATOM 667 O O . TYR A 1 84 ? -9.502 2.322 20.498 1.00 77.69 84 TYR A O 1
ATOM 675 N N . ILE A 1 85 ? -7.300 1.999 20.807 1.00 81.31 85 ILE A N 1
ATOM 676 C CA . ILE A 1 85 ? -7.443 1.065 21.935 1.00 81.31 85 ILE A CA 1
ATOM 677 C C . ILE A 1 85 ? -8.137 1.742 23.121 1.00 81.31 85 ILE A C 1
ATOM 679 O O . ILE A 1 85 ? -8.991 1.130 23.758 1.00 81.31 85 ILE A O 1
ATOM 683 N N . TRP A 1 86 ? -7.801 2.993 23.428 1.00 79.38 86 TRP A N 1
ATOM 684 C CA . TRP A 1 86 ? -8.401 3.742 24.530 1.00 79.38 86 TRP A CA 1
ATOM 685 C C . TRP A 1 86 ? -9.888 4.024 24.289 1.00 79.38 86 TRP A C 1
ATOM 687 O O . TRP A 1 86 ? -10.703 3.768 25.172 1.00 79.38 86 TRP A O 1
ATOM 697 N N . PHE A 1 87 ? -10.258 4.444 23.076 1.00 72.94 87 PHE A N 1
ATOM 698 C CA . PHE A 1 87 ? -11.653 4.619 22.659 1.00 72.94 87 PHE A CA 1
ATOM 699 C C . PHE A 1 87 ? -12.445 3.310 22.702 1.00 72.94 87 PHE A C 1
ATOM 701 O O . PHE A 1 87 ? -13.625 3.324 23.039 1.00 72.94 87 PHE A O 1
ATOM 708 N N . TYR A 1 88 ? -11.800 2.183 22.397 1.00 71.88 88 TYR A N 1
ATOM 709 C CA . TYR A 1 88 ? -12.419 0.863 22.491 1.00 71.88 88 TYR A CA 1
ATOM 710 C C . TYR A 1 88 ? -12.537 0.364 23.941 1.00 71.88 88 TYR A C 1
ATOM 712 O O . TYR A 1 88 ? -13.491 -0.329 24.292 1.00 71.88 88 TYR A O 1
ATOM 720 N N . ARG A 1 89 ? -11.573 0.724 24.801 1.00 72.12 89 ARG A N 1
ATOM 721 C CA . ARG A 1 89 ? -11.562 0.383 26.231 1.00 72.12 89 ARG A CA 1
ATOM 722 C C . ARG A 1 89 ? -12.493 1.246 27.064 1.00 72.12 89 ARG A C 1
ATOM 724 O O . ARG A 1 89 ? -12.943 0.745 28.087 1.00 72.12 89 ARG A O 1
ATOM 731 N N . MET A 1 90 ? -12.757 2.498 26.675 1.00 65.31 90 MET A N 1
ATOM 732 C CA . MET A 1 90 ? -13.789 3.338 27.287 1.00 65.31 90 MET A CA 1
ATOM 733 C C . MET A 1 90 ? -15.135 2.651 27.050 1.00 65.31 90 MET A C 1
ATOM 735 O O . MET A 1 90 ? -15.696 2.744 25.956 1.00 65.31 90 MET A O 1
ATOM 739 N N . PRO A 1 91 ? -15.646 1.893 28.031 1.00 52.34 91 PRO A N 1
ATOM 740 C CA . PRO A 1 91 ? -16.743 1.002 27.773 1.00 52.34 91 PRO A CA 1
ATOM 741 C C . PRO A 1 91 ? -17.974 1.870 27.595 1.00 52.34 91 PRO A C 1
ATOM 743 O O . PRO A 1 91 ? -18.408 2.609 28.483 1.00 52.34 91 PRO A O 1
ATOM 746 N N . PHE A 1 92 ? -18.566 1.739 26.423 1.00 50.84 92 PHE A N 1
ATOM 747 C CA . PHE A 1 92 ? -19.977 1.961 26.263 1.00 50.84 92 PHE A CA 1
ATOM 748 C C . PHE A 1 92 ? -20.741 1.308 27.428 1.00 50.84 92 PHE A C 1
ATOM 750 O O . PHE A 1 92 ? -20.747 0.089 27.583 1.00 50.84 92 PHE A O 1
ATOM 757 N N . LYS A 1 93 ? -21.517 2.112 28.157 1.00 51.59 93 LYS A N 1
ATOM 758 C CA . LYS A 1 93 ? -22.709 1.632 28.873 1.00 51.59 93 LYS A CA 1
ATOM 759 C C . LYS A 1 93 ? -23.830 1.179 27.904 1.00 51.59 93 LYS A C 1
ATOM 761 O O . LYS A 1 93 ? -24.919 0.842 28.351 1.00 51.59 93 LYS A O 1
ATOM 766 N N . GLY A 1 94 ? -23.591 1.165 26.583 1.00 52.31 94 GLY A N 1
ATOM 767 C CA . GLY A 1 94 ? -24.560 0.812 25.536 1.00 52.31 94 GLY A CA 1
ATOM 768 C C . GLY A 1 94 ? -24.009 -0.176 24.498 1.00 52.31 94 GLY A C 1
ATOM 769 O O . GLY A 1 94 ? -22.998 0.072 23.863 1.00 52.31 94 GLY A O 1
ATOM 770 N N . LYS A 1 95 ? -24.697 -1.301 24.304 1.00 56.25 95 LYS A N 1
ATOM 771 C CA . LYS A 1 95 ? -24.326 -2.422 23.417 1.00 56.25 95 LYS A CA 1
ATOM 772 C C . LYS A 1 95 ? -23.559 -2.001 22.147 1.00 56.25 95 LYS A C 1
ATOM 774 O O . LYS A 1 95 ? -24.078 -1.252 21.316 1.00 56.25 95 LYS A O 1
ATOM 779 N N . VAL A 1 96 ? -22.349 -2.542 21.975 1.00 64.62 96 VAL A N 1
ATOM 780 C CA . VAL A 1 96 ? -21.623 -2.501 20.697 1.00 64.62 96 VAL A CA 1
ATOM 781 C C . VAL A 1 96 ? -22.546 -3.079 19.624 1.00 64.62 96 VAL A C 1
ATOM 783 O O . VAL A 1 96 ? -23.037 -4.198 19.749 1.00 64.62 96 VAL A O 1
ATOM 786 N N . THR A 1 97 ? -22.839 -2.295 18.590 1.00 73.88 97 THR A N 1
ATOM 787 C CA . THR A 1 97 ? -23.729 -2.721 17.504 1.00 73.88 97 THR A CA 1
ATOM 788 C C . THR A 1 97 ? -23.073 -3.844 16.705 1.00 73.88 97 THR A C 1
ATOM 790 O O . THR A 1 97 ? -21.888 -3.747 16.387 1.00 73.88 97 THR A O 1
ATOM 793 N N . THR A 1 98 ? -23.838 -4.864 16.313 1.00 81.00 98 THR A N 1
ATOM 794 C CA . THR A 1 98 ? -23.373 -6.007 15.497 1.00 81.00 98 THR A CA 1
ATOM 795 C C . THR A 1 98 ? -22.612 -5.574 14.239 1.00 81.00 98 THR A C 1
ATOM 797 O O . THR A 1 98 ? -21.599 -6.166 13.884 1.00 81.00 98 THR A O 1
ATOM 800 N N . PHE A 1 99 ? -23.032 -4.474 13.613 1.00 82.69 99 PHE A N 1
ATOM 801 C CA . PHE A 1 99 ? -22.347 -3.867 12.469 1.00 82.69 99 PHE A CA 1
ATOM 802 C C . PHE A 1 99 ? -20.912 -3.395 12.773 1.00 82.69 99 PHE A C 1
ATOM 804 O O . PHE A 1 99 ? -20.017 -3.530 11.945 1.00 82.69 99 PHE A O 1
ATOM 811 N N . HIS A 1 100 ? -20.670 -2.866 13.973 1.00 81.88 100 HIS A N 1
ATOM 812 C CA . HIS A 1 100 ? -19.341 -2.409 14.385 1.00 81.88 100 HIS A CA 1
ATOM 813 C C . HIS A 1 100 ? -18.392 -3.591 14.619 1.00 81.88 100 HIS A C 1
ATOM 815 O O . HIS A 1 100 ? -17.239 -3.551 14.197 1.00 81.88 100 HIS A O 1
ATOM 821 N N . GLN A 1 101 ? -18.897 -4.669 15.229 1.00 82.25 101 GLN A N 1
ATOM 822 C CA . GLN A 1 101 ? -18.145 -5.919 15.375 1.00 82.25 101 GLN A CA 1
ATOM 823 C C . GLN A 1 101 ? -17.795 -6.510 14.009 1.00 82.25 101 GLN A C 1
ATOM 825 O O . GLN A 1 101 ? -16.650 -6.880 13.787 1.00 82.25 101 GLN A O 1
ATOM 830 N N . LEU A 1 102 ? -18.744 -6.511 13.070 1.00 85.56 102 LEU A N 1
ATOM 831 C CA . LEU A 1 102 ? -18.525 -6.978 11.703 1.00 85.56 102 LEU A CA 1
ATOM 832 C C . LEU A 1 102 ? -17.383 -6.221 11.001 1.00 85.56 102 LEU A C 1
ATOM 834 O O . LEU A 1 102 ? -16.508 -6.853 10.417 1.00 85.56 102 LEU A O 1
ATOM 838 N N . LEU A 1 103 ? -17.362 -4.884 11.087 1.00 87.00 103 LEU A N 1
ATOM 839 C CA . LEU A 1 103 ? -16.293 -4.049 10.516 1.00 87.00 103 LEU A CA 1
ATOM 840 C C . LEU A 1 103 ? -14.916 -4.403 11.087 1.00 87.00 103 LEU A C 1
ATOM 842 O O . LEU A 1 103 ? -13.954 -4.552 10.335 1.00 87.00 103 LEU A O 1
ATOM 846 N N . LEU A 1 104 ? -14.836 -4.564 12.409 1.00 84.94 104 LEU A N 1
ATOM 847 C CA . LEU A 1 104 ? -13.612 -4.970 13.096 1.00 84.94 104 LEU A CA 1
ATOM 848 C C . LEU A 1 104 ? -13.150 -6.357 12.658 1.00 84.94 104 LEU A C 1
ATOM 850 O O . LEU A 1 104 ? -11.977 -6.542 12.346 1.00 84.94 104 LEU A O 1
ATOM 854 N N . THR A 1 105 ? -14.066 -7.324 12.594 1.00 85.75 105 THR A N 1
ATOM 855 C CA . THR A 1 105 ? -13.744 -8.686 12.167 1.00 85.75 105 THR A CA 1
ATOM 856 C C . THR A 1 105 ? -13.224 -8.704 10.733 1.00 85.75 105 THR A C 1
ATOM 858 O O . THR A 1 105 ? -12.199 -9.330 10.484 1.00 85.75 105 THR A O 1
ATOM 861 N N . ILE A 1 106 ? -13.863 -7.982 9.804 1.00 87.75 106 ILE A N 1
ATOM 862 C CA . ILE A 1 106 ? -13.394 -7.884 8.412 1.00 87.75 106 ILE A CA 1
ATOM 863 C C . ILE A 1 106 ? -11.991 -7.272 8.356 1.00 87.75 106 ILE A C 1
ATOM 865 O O . ILE A 1 106 ? -11.115 -7.836 7.703 1.00 87.75 106 ILE A O 1
ATOM 869 N N . GLY A 1 107 ? -11.763 -6.159 9.062 1.00 86.38 107 GLY A N 1
ATOM 870 C CA . GLY A 1 107 ? -10.458 -5.497 9.106 1.00 86.38 107 GLY A CA 1
ATOM 871 C C . GLY A 1 107 ? -9.354 -6.408 9.648 1.00 86.38 107 GLY A C 1
ATOM 872 O O . GLY A 1 107 ? -8.314 -6.557 9.010 1.00 86.38 107 GLY A O 1
ATOM 873 N N . CYS A 1 108 ? -9.595 -7.076 10.781 1.00 86.06 108 CYS A N 1
ATOM 874 C CA . CYS A 1 108 ? -8.633 -7.994 11.396 1.00 86.06 108 CYS A CA 1
ATOM 875 C C . CYS A 1 108 ? -8.350 -9.223 10.526 1.00 86.06 108 CYS A C 1
ATOM 877 O O . CYS A 1 108 ? -7.190 -9.582 10.340 1.00 86.06 108 CYS A O 1
ATOM 879 N N . VAL A 1 109 ? -9.389 -9.860 9.975 1.00 88.31 109 VAL A N 1
ATOM 880 C CA . VAL A 1 109 ? -9.224 -11.033 9.104 1.00 88.31 109 VAL A CA 1
ATOM 881 C C . VAL A 1 109 ? -8.435 -10.653 7.853 1.00 88.31 109 VAL A C 1
ATOM 883 O O . VAL A 1 109 ? -7.498 -11.360 7.495 1.00 88.31 109 VAL A O 1
ATOM 886 N N . TYR A 1 110 ? -8.748 -9.513 7.229 1.00 87.19 110 TYR A N 1
ATOM 887 C CA . TYR A 1 110 ? -8.000 -9.024 6.072 1.00 87.19 110 TYR A CA 1
ATOM 888 C C . TYR A 1 110 ? -6.526 -8.765 6.408 1.00 87.19 110 TYR A C 1
ATOM 890 O O . TYR A 1 110 ? -5.656 -9.195 5.657 1.00 87.19 110 TYR A O 1
ATOM 898 N N . LEU A 1 111 ? -6.228 -8.117 7.542 1.00 85.56 111 LEU A N 1
ATOM 899 C CA . LEU A 1 111 ? -4.844 -7.886 7.970 1.00 85.56 111 LEU A CA 1
ATOM 900 C C . LEU A 1 111 ? -4.062 -9.183 8.155 1.00 85.56 111 LEU A C 1
ATOM 902 O O . LEU A 1 111 ? -2.947 -9.290 7.655 1.00 85.56 111 LEU A O 1
ATOM 906 N N . ILE A 1 112 ? -4.645 -10.160 8.853 1.00 85.31 112 ILE A N 1
ATOM 907 C CA . ILE A 1 112 ? -3.993 -11.447 9.110 1.00 85.31 112 ILE A CA 1
ATOM 908 C C . ILE A 1 112 ? -3.729 -12.175 7.790 1.00 85.31 112 ILE A C 1
ATOM 910 O O . ILE A 1 112 ? -2.622 -12.657 7.567 1.00 85.31 112 ILE A O 1
ATOM 914 N N . LEU A 1 113 ? -4.719 -12.218 6.895 1.00 84.62 113 LEU A N 1
ATOM 915 C CA . LEU A 1 113 ? -4.569 -12.863 5.592 1.00 84.62 113 LEU A CA 1
ATOM 916 C C . LEU A 1 113 ? -3.523 -12.164 4.721 1.00 84.62 113 LEU A C 1
ATOM 918 O O . LEU A 1 113 ? -2.717 -12.847 4.101 1.00 84.62 113 LEU A O 1
ATOM 922 N N . MET A 1 114 ? -3.488 -10.829 4.703 1.00 82.00 114 MET A N 1
ATOM 923 C CA . MET A 1 114 ? -2.474 -10.075 3.960 1.00 82.00 114 MET A CA 1
ATOM 924 C C . MET A 1 114 ? -1.070 -10.289 4.520 1.00 82.00 114 MET A C 1
ATOM 926 O O . MET A 1 114 ? -0.133 -10.472 3.748 1.00 82.00 114 MET A O 1
ATOM 930 N N . PHE A 1 115 ? -0.932 -10.325 5.846 1.00 80.06 115 PHE A N 1
ATOM 931 C CA . PHE A 1 115 ? 0.333 -10.628 6.506 1.00 80.06 115 PHE A CA 1
ATOM 932 C C . PHE A 1 115 ? 0.828 -12.027 6.118 1.00 80.06 115 PHE A C 1
ATOM 934 O O . PHE A 1 115 ? 1.955 -12.172 5.664 1.00 80.06 115 PHE A O 1
ATOM 941 N N . ILE A 1 116 ? -0.031 -13.051 6.186 1.00 78.75 116 ILE A N 1
ATOM 942 C CA . ILE A 1 116 ? 0.307 -14.420 5.751 1.00 78.75 116 ILE A CA 1
ATOM 943 C C . ILE A 1 116 ? 0.617 -14.474 4.244 1.00 78.75 116 ILE A C 1
ATOM 945 O O . ILE A 1 116 ? 1.558 -15.151 3.821 1.00 78.75 116 ILE A O 1
ATOM 949 N N . SER A 1 117 ? -0.161 -13.768 3.422 1.00 74.88 117 SER A N 1
ATOM 950 C CA . SER A 1 117 ? 0.009 -13.737 1.965 1.00 74.88 117 SER A CA 1
ATOM 951 C C . SER A 1 117 ? 1.378 -13.204 1.563 1.00 74.88 117 SER A C 1
ATOM 953 O O . SER A 1 117 ? 1.956 -13.676 0.591 1.00 74.88 117 SER A O 1
ATOM 955 N N . GLU A 1 118 ? 1.915 -12.239 2.295 1.00 73.38 118 GLU A N 1
ATOM 956 C CA . GLU A 1 118 ? 3.236 -11.703 2.005 1.00 73.38 118 GLU A CA 1
ATOM 957 C C . GLU A 1 118 ? 4.346 -12.737 2.252 1.00 73.38 118 GLU A C 1
ATOM 959 O O . GLU A 1 118 ? 5.182 -12.954 1.374 1.00 73.38 118 GLU A O 1
ATOM 964 N N . PHE A 1 119 ? 4.307 -13.441 3.393 1.00 70.06 119 PHE A N 1
ATOM 965 C CA . PHE A 1 119 ? 5.278 -14.499 3.710 1.00 70.06 119 PHE A CA 1
ATOM 966 C C . PHE A 1 119 ? 5.226 -15.662 2.720 1.00 70.06 119 PHE A C 1
ATOM 968 O O . PHE A 1 119 ? 6.251 -16.276 2.435 1.00 70.06 119 PHE A O 1
ATOM 975 N N . THR A 1 120 ? 4.039 -15.979 2.205 1.00 67.00 120 THR A N 1
ATOM 976 C CA . THR A 1 120 ? 3.844 -17.103 1.280 1.00 67.00 120 THR A CA 1
ATOM 977 C C . THR A 1 120 ? 4.175 -16.748 -0.168 1.00 67.00 120 THR A C 1
ATOM 979 O O . THR A 1 120 ? 4.651 -17.610 -0.902 1.00 67.00 120 THR A O 1
ATOM 982 N N . GLN A 1 121 ? 3.961 -15.497 -0.587 1.00 64.38 121 GLN A N 1
ATOM 983 C CA . GLN A 1 121 ? 4.042 -15.098 -1.998 1.00 64.38 121 GLN A CA 1
ATOM 984 C C . GLN A 1 121 ? 5.214 -14.158 -2.327 1.00 64.38 121 GLN A C 1
ATOM 986 O O . GLN A 1 121 ? 5.288 -13.682 -3.461 1.00 64.38 121 GLN A O 1
ATOM 991 N N . GLY A 1 122 ? 6.111 -13.874 -1.370 1.00 55.41 122 GLY A N 1
ATOM 992 C CA . GLY A 1 122 ? 7.313 -13.057 -1.601 1.00 55.41 122 GLY A CA 1
ATOM 993 C C . GLY A 1 122 ? 6.995 -11.669 -2.164 1.00 55.41 122 GLY A C 1
ATOM 994 O O . GLY A 1 122 ? 7.726 -11.146 -3.005 1.00 55.41 122 GLY A O 1
ATOM 995 N N . ILE A 1 123 ? 5.850 -11.116 -1.767 1.00 62.34 123 ILE A N 1
ATOM 996 C CA . ILE A 1 123 ? 5.363 -9.823 -2.244 1.00 62.34 123 ILE A CA 1
ATOM 997 C C . ILE A 1 123 ? 6.226 -8.714 -1.622 1.00 62.34 123 ILE A C 1
ATOM 999 O O . ILE A 1 123 ? 6.855 -8.905 -0.584 1.00 62.34 123 ILE A O 1
ATOM 1003 N N . GLU A 1 124 ? 6.280 -7.545 -2.266 1.00 63.84 124 GLU A N 1
ATOM 1004 C CA . GLU A 1 124 ? 6.863 -6.343 -1.662 1.00 63.84 124 GLU A CA 1
ATOM 1005 C C . GLU A 1 124 ? 6.278 -6.103 -0.255 1.00 63.84 124 GLU A C 1
ATOM 1007 O O . GLU A 1 124 ? 5.086 -6.338 -0.041 1.00 63.84 124 GLU A O 1
ATOM 1012 N N . SER A 1 125 ? 7.106 -5.622 0.681 1.00 65.25 125 SER A N 1
ATOM 1013 C CA . SER A 1 125 ? 6.698 -5.373 2.070 1.00 65.25 125 SER A CA 1
ATOM 1014 C C . SER A 1 125 ? 5.386 -4.591 2.160 1.00 65.25 125 SER A C 1
ATOM 1016 O O . SER A 1 125 ? 5.149 -3.671 1.362 1.00 65.25 125 SER A O 1
ATOM 1018 N N . LEU A 1 126 ? 4.534 -4.968 3.127 1.00 69.50 126 LEU A N 1
ATOM 1019 C CA . LEU A 1 126 ? 3.161 -4.463 3.234 1.00 69.50 126 LEU A CA 1
ATOM 1020 C C . LEU A 1 126 ? 3.111 -2.937 3.141 1.00 69.50 126 LEU A C 1
ATOM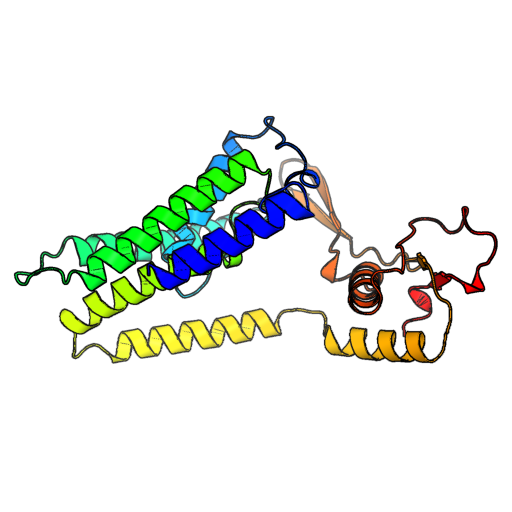 1022 O O . LEU A 1 126 ? 3.567 -2.206 4.022 1.00 69.50 126 LEU A O 1
ATOM 1026 N N . ASN A 1 127 ? 2.513 -2.456 2.054 1.00 67.94 127 ASN A N 1
ATOM 1027 C CA . ASN A 1 127 ? 2.372 -1.036 1.784 1.00 67.94 127 ASN A CA 1
ATOM 1028 C C . ASN A 1 127 ? 0.953 -0.538 2.100 1.00 67.94 127 ASN A C 1
ATOM 1030 O O . ASN A 1 127 ? -0.005 -1.298 2.261 1.00 67.94 127 ASN A O 1
ATOM 1034 N N . THR A 1 128 ? 0.803 0.783 2.132 1.00 66.06 128 THR A N 1
ATOM 1035 C CA . THR A 1 128 ? -0.483 1.460 2.357 1.00 66.06 128 THR A CA 1
ATOM 1036 C C . THR A 1 128 ? -1.577 1.044 1.401 1.00 66.06 128 THR A C 1
ATOM 1038 O O . THR A 1 128 ? -2.735 0.963 1.791 1.00 66.06 128 THR A O 1
ATOM 1041 N N . ARG A 1 129 ? -1.224 0.781 0.142 1.00 69.81 129 ARG A N 1
ATOM 1042 C CA . ARG A 1 129 ? -2.185 0.422 -0.904 1.00 69.81 129 ARG A CA 1
ATOM 1043 C C . ARG A 1 129 ? -2.783 -0.953 -0.632 1.00 69.81 129 ARG A C 1
ATOM 1045 O O . ARG A 1 129 ? -3.986 -1.135 -0.766 1.00 69.81 129 ARG A O 1
ATOM 1052 N N . MET A 1 130 ? -1.945 -1.888 -0.200 1.00 73.62 130 MET A N 1
ATOM 1053 C CA . MET A 1 130 ? -2.317 -3.246 0.182 1.00 73.62 130 MET A CA 1
ATOM 1054 C C . MET A 1 130 ? -3.152 -3.280 1.458 1.00 73.62 130 MET A C 1
ATOM 1056 O O . MET A 1 130 ? -4.058 -4.100 1.580 1.00 73.62 130 MET A O 1
ATOM 1060 N N . LEU A 1 131 ? -2.883 -2.365 2.387 1.00 80.94 131 LEU A N 1
ATOM 1061 C CA . LEU A 1 131 ? -3.544 -2.285 3.687 1.00 80.94 131 LEU A CA 1
ATOM 1062 C C . LEU A 1 131 ? -4.753 -1.336 3.722 1.00 80.94 131 LEU A C 1
ATOM 1064 O O . LEU A 1 131 ? -5.488 -1.318 4.712 1.00 80.94 131 LEU A O 1
ATOM 1068 N N . ALA A 1 132 ? -5.006 -0.587 2.644 1.00 78.94 132 ALA A N 1
ATOM 1069 C CA . ALA A 1 132 ? -6.100 0.378 2.549 1.00 78.94 132 ALA A CA 1
ATOM 1070 C C . ALA A 1 132 ? -7.486 -0.207 2.893 1.00 78.94 132 ALA A C 1
ATOM 1072 O O . ALA A 1 132 ? -8.225 0.457 3.623 1.00 78.94 132 ALA A O 1
ATOM 1073 N N . PRO A 1 133 ? -7.856 -1.437 2.471 1.00 83.06 133 PRO A N 1
ATOM 1074 C CA . PRO A 1 133 ? -9.154 -2.012 2.830 1.00 83.06 133 PRO A CA 1
ATOM 1075 C C . PRO A 1 133 ? -9.334 -2.221 4.339 1.00 83.06 133 PRO A C 1
ATOM 1077 O O . PRO A 1 133 ? -10.394 -1.911 4.888 1.00 83.06 133 PRO A O 1
ATOM 1080 N N . ALA A 1 134 ? -8.292 -2.689 5.032 1.00 85.62 134 ALA A N 1
ATOM 1081 C CA . ALA A 1 134 ? -8.309 -2.796 6.488 1.00 85.62 134 ALA A CA 1
ATOM 1082 C C . ALA A 1 134 ? -8.332 -1.415 7.148 1.00 85.62 134 ALA A C 1
ATOM 1084 O O . ALA A 1 134 ? -9.146 -1.183 8.041 1.00 85.62 134 ALA A O 1
ATOM 1085 N N . SER A 1 135 ? -7.496 -0.486 6.674 1.00 84.12 135 SER A N 1
ATOM 1086 C CA . SER A 1 135 ? -7.430 0.882 7.198 1.00 84.12 135 SER A CA 1
ATOM 1087 C C . SER A 1 135 ? -8.788 1.581 7.127 1.00 84.12 135 SER A C 1
ATOM 1089 O O . SER A 1 135 ? -9.234 2.172 8.109 1.00 84.12 135 SER A O 1
ATOM 1091 N N . PHE A 1 136 ? -9.512 1.418 6.016 1.00 84.81 136 PHE A N 1
ATOM 1092 C CA . PHE A 1 136 ? -10.870 1.930 5.861 1.00 84.81 136 PHE A CA 1
ATOM 1093 C C . PHE A 1 136 ? -11.836 1.344 6.900 1.00 84.81 136 PHE A C 1
ATOM 1095 O O . PHE A 1 136 ? -12.581 2.093 7.533 1.00 84.81 136 PHE A O 1
ATOM 1102 N N . CYS A 1 137 ? -11.799 0.026 7.128 1.00 86.56 137 CYS A N 1
ATOM 1103 C CA . CYS A 1 137 ? -12.647 -0.628 8.129 1.00 86.56 137 CYS A CA 1
ATOM 1104 C C . CYS A 1 137 ? -12.364 -0.106 9.546 1.00 86.56 137 CYS A C 1
ATOM 1106 O O . CYS A 1 137 ? -13.303 0.215 10.280 1.00 86.56 137 CYS A O 1
ATOM 1108 N N . PHE A 1 138 ? -11.087 0.033 9.921 1.00 84.75 138 PHE A N 1
ATOM 1109 C CA . PHE A 1 138 ? -10.694 0.569 11.227 1.00 84.75 138 PHE A CA 1
ATOM 1110 C C . PHE A 1 138 ? -11.043 2.051 11.376 1.00 84.75 138 PHE A C 1
ATOM 1112 O O . PHE A 1 138 ? -11.604 2.432 12.402 1.00 84.75 138 PHE A O 1
ATOM 1119 N N . CYS A 1 139 ? -10.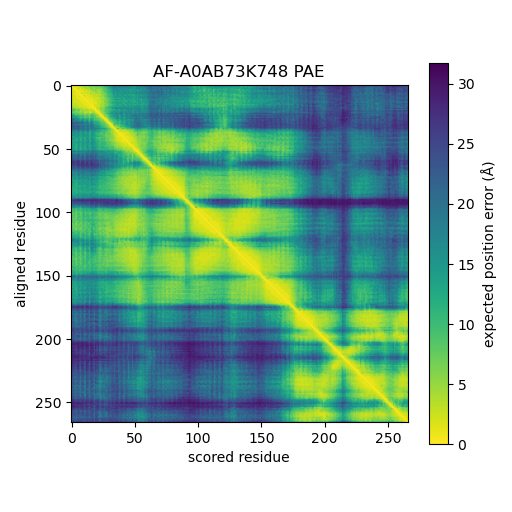808 2.874 10.352 1.00 83.19 139 CYS A N 1
ATOM 1120 C CA . CYS A 1 139 ? -11.175 4.291 10.362 1.00 83.19 139 CYS A CA 1
ATOM 1121 C C . CYS A 1 139 ? -12.689 4.484 10.471 1.00 83.19 139 CYS A C 1
ATOM 1123 O O . CYS A 1 139 ? -13.158 5.292 11.268 1.00 83.19 139 CYS A O 1
ATOM 1125 N N . PHE A 1 140 ? -13.480 3.722 9.716 1.00 85.25 140 PHE A N 1
ATOM 1126 C CA . PHE A 1 140 ? -14.935 3.825 9.773 1.00 85.25 140 PHE A CA 1
ATOM 1127 C C . PHE A 1 140 ? -15.482 3.356 11.127 1.00 85.25 140 PHE A C 1
ATOM 1129 O O . PHE A 1 140 ? -16.339 4.006 11.727 1.00 85.25 140 PHE A O 1
ATOM 1136 N N . SER A 1 141 ? -14.912 2.273 11.657 1.00 84.56 141 SER A N 1
ATOM 1137 C CA . SER A 1 141 ? -15.155 1.804 13.019 1.00 84.56 141 SER A CA 1
ATOM 1138 C C . SER A 1 141 ? -14.833 2.889 14.063 1.00 84.56 141 SER A C 1
ATOM 1140 O O . SER A 1 141 ? -15.670 3.178 14.923 1.00 84.56 141 SER A O 1
ATOM 1142 N N . PHE A 1 142 ? -13.684 3.563 13.939 1.00 81.38 142 PHE A N 1
ATOM 1143 C CA . PHE A 1 142 ? -13.283 4.677 14.803 1.00 81.38 142 PHE A CA 1
ATOM 1144 C C . PHE A 1 142 ? -14.259 5.851 14.729 1.00 81.38 142 PHE A C 1
ATOM 1146 O O . PHE A 1 142 ? -14.674 6.367 15.764 1.00 81.38 142 PHE A O 1
ATOM 1153 N N . LEU A 1 143 ? -14.667 6.256 13.524 1.00 82.69 143 LEU A N 1
ATOM 1154 C CA . LEU A 1 143 ? -15.618 7.349 13.334 1.00 82.69 143 LEU A CA 1
ATOM 1155 C C . LEU A 1 143 ? -16.942 7.047 14.037 1.00 82.69 143 LEU A C 1
ATOM 1157 O O . LEU A 1 143 ? -17.435 7.893 14.778 1.00 82.69 143 LEU A O 1
ATOM 1161 N N . ILE A 1 144 ? -17.485 5.834 13.888 1.00 81.31 144 ILE A N 1
ATOM 1162 C CA . ILE A 1 144 ? -18.718 5.426 14.582 1.00 81.31 144 ILE A CA 1
ATOM 1163 C C . ILE A 1 144 ? -18.575 5.589 16.102 1.00 81.31 144 ILE A C 1
ATOM 1165 O O . ILE A 1 144 ? -19.501 6.079 16.754 1.00 81.31 144 ILE A O 1
ATOM 1169 N N . LEU A 1 145 ? -17.431 5.195 16.671 1.00 78.12 145 LEU A N 1
ATOM 1170 C CA . LEU A 1 145 ? -17.156 5.367 18.100 1.00 78.12 145 LEU A CA 1
ATOM 1171 C C . LEU A 1 145 ? -17.056 6.849 18.469 1.00 78.12 145 LEU A C 1
ATOM 1173 O O . LEU A 1 145 ? -17.698 7.289 19.421 1.00 78.12 145 LEU A O 1
ATOM 1177 N N . PHE A 1 146 ? -16.311 7.634 17.694 1.00 79.00 146 PHE A N 1
ATOM 1178 C CA . PHE A 1 146 ? -16.114 9.053 17.957 1.00 79.00 146 PHE A CA 1
ATOM 1179 C C . PHE A 1 146 ? -17.431 9.834 17.917 1.00 79.00 146 PHE A C 1
ATOM 1181 O O . PHE A 1 146 ? -17.717 10.592 18.841 1.00 79.00 146 PHE A O 1
ATOM 1188 N N . PHE A 1 147 ? -18.256 9.631 16.885 1.00 78.69 147 PHE A N 1
ATOM 1189 C CA . PHE A 1 147 ? -19.543 10.314 16.728 1.00 78.69 147 PHE A CA 1
ATOM 1190 C C . PHE A 1 147 ? -20.504 10.019 17.881 1.00 78.69 147 PHE A C 1
ATOM 1192 O O . PHE A 1 147 ? -21.213 10.914 18.340 1.00 78.69 147 PHE A O 1
ATOM 1199 N N . LYS A 1 148 ? -20.511 8.779 18.379 1.00 76.69 148 LYS A N 1
ATOM 1200 C CA . LYS A 1 148 ? -21.352 8.395 19.517 1.00 76.69 148 LYS A CA 1
ATOM 1201 C C . LYS A 1 148 ? -20.855 8.979 20.842 1.00 76.69 148 LYS A C 1
ATOM 1203 O O . LYS A 1 148 ? -21.678 9.365 21.664 1.00 76.69 148 LYS A O 1
ATOM 1208 N N . THR A 1 149 ? -19.542 9.050 21.056 1.00 76.25 149 THR A N 1
ATOM 1209 C CA . THR A 1 149 ? -18.963 9.535 22.322 1.00 76.25 149 THR A CA 1
ATOM 1210 C C . THR A 1 149 ? -18.876 11.063 22.380 1.00 76.25 149 THR A C 1
ATOM 1212 O O . THR A 1 149 ? -19.065 11.654 23.441 1.00 76.25 149 THR A O 1
ATOM 1215 N N . TYR A 1 150 ? -18.616 11.724 21.249 1.00 75.06 150 TYR A N 1
ATOM 1216 C CA . TYR A 1 150 ? -18.324 13.157 21.185 1.00 75.06 150 TYR A CA 1
ATOM 1217 C C . TYR A 1 150 ? -19.035 13.868 20.022 1.00 75.06 150 TYR A C 1
ATOM 1219 O O . TYR A 1 150 ? -18.399 14.553 19.220 1.00 75.06 150 TYR A O 1
ATOM 1227 N N . SER A 1 151 ? -20.367 13.778 19.977 1.00 70.00 151 SER A N 1
ATOM 1228 C CA . SER A 1 151 ? -21.202 14.416 18.940 1.00 70.00 151 SER A CA 1
ATOM 1229 C C . SER A 1 151 ? -20.893 15.914 18.725 1.00 70.00 151 SER A C 1
ATOM 1231 O O . SER A 1 151 ? -20.787 16.382 17.594 1.00 70.00 151 SER A O 1
ATOM 1233 N N . ASN A 1 152 ? -20.609 16.665 19.798 1.00 77.62 152 ASN A N 1
ATOM 1234 C CA . ASN A 1 152 ? -20.336 18.109 19.715 1.00 77.62 152 ASN A CA 1
ATOM 1235 C C . ASN A 1 152 ? -18.904 18.470 19.261 1.00 77.62 152 ASN A C 1
ATOM 1237 O O . ASN A 1 152 ? -18.598 19.646 19.069 1.00 77.62 152 ASN A O 1
ATOM 1241 N N . LYS A 1 153 ? -18.001 17.494 19.088 1.00 81.50 153 LYS A N 1
ATOM 1242 C CA . LYS A 1 153 ? -16.575 17.721 18.762 1.00 81.50 153 LYS A CA 1
ATOM 1243 C C . LYS A 1 153 ? -16.234 17.481 17.287 1.00 81.50 153 LYS A C 1
ATOM 1245 O O . LYS A 1 153 ? -15.077 17.250 16.940 1.00 81.50 153 LYS A O 1
ATOM 1250 N N . LEU A 1 154 ? -17.230 17.593 16.414 1.00 79.69 154 LEU A N 1
ATOM 1251 C CA . LEU A 1 154 ? -17.121 17.412 14.963 1.00 79.69 154 LEU A CA 1
ATOM 1252 C C . LEU A 1 154 ? -15.998 18.213 14.294 1.00 79.69 154 LEU A C 1
ATOM 1254 O O . LEU A 1 154 ? -15.329 17.710 13.391 1.00 79.69 154 LEU A O 1
ATOM 1258 N N . HIS A 1 155 ? -15.752 19.427 14.783 1.00 82.56 155 HIS A N 1
ATOM 1259 C CA . HIS A 1 155 ? -14.721 20.324 14.268 1.00 82.56 155 HIS A CA 1
ATOM 1260 C C . HIS A 1 155 ? -13.320 19.686 14.262 1.00 82.56 155 HIS A C 1
ATOM 1262 O O . HIS A 1 155 ? -12.551 19.937 13.339 1.00 82.56 155 HIS A O 1
ATOM 1268 N N . TYR A 1 156 ? -12.995 18.807 15.222 1.00 81.50 156 TYR A N 1
ATOM 1269 C CA . TYR A 1 156 ? -11.690 18.135 15.261 1.00 81.50 156 TYR A CA 1
ATOM 1270 C C . TYR A 1 156 ? -11.524 17.097 14.145 1.00 81.50 156 TYR A C 1
ATOM 1272 O O . TYR A 1 156 ? -10.472 17.066 13.509 1.00 81.50 156 TYR A O 1
ATOM 1280 N N . ILE A 1 157 ? -12.555 16.286 13.856 1.00 82.38 157 ILE A N 1
ATOM 1281 C CA . ILE A 1 157 ? -12.517 15.350 12.716 1.00 82.38 157 ILE A CA 1
ATOM 1282 C C . ILE A 1 157 ? -12.418 16.133 11.411 1.00 82.38 157 ILE A C 1
ATOM 1284 O O . ILE A 1 157 ? -11.648 15.763 10.52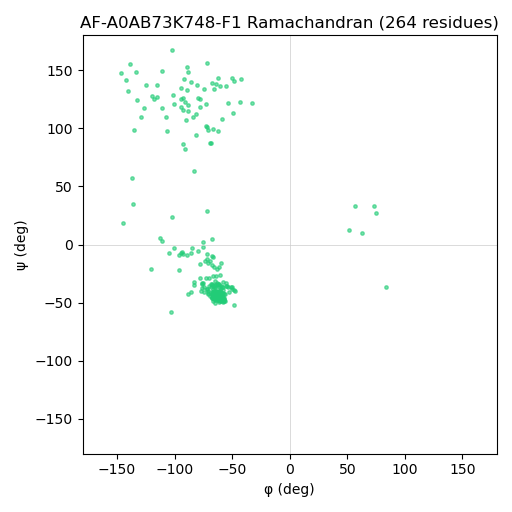5 1.00 82.38 157 ILE A O 1
ATOM 1288 N N . PHE A 1 158 ? -13.187 17.214 11.287 1.00 82.94 158 PHE A N 1
ATOM 1289 C CA . PHE A 1 158 ? -13.196 18.028 10.079 1.00 82.94 158 PHE A CA 1
ATOM 1290 C C . PHE A 1 158 ? -11.824 18.661 9.811 1.00 82.94 158 PHE A C 1
ATOM 1292 O O . PHE A 1 158 ? -11.294 18.526 8.709 1.00 82.94 158 PHE A O 1
ATOM 1299 N N . MET A 1 159 ? -11.196 19.249 10.835 1.00 83.50 159 MET A N 1
ATOM 1300 C CA . MET A 1 159 ? -9.833 19.781 10.741 1.00 83.50 159 MET A CA 1
ATOM 1301 C C . MET A 1 159 ? -8.815 18.701 10.368 1.00 83.50 159 MET A C 1
ATOM 1303 O O . MET A 1 159 ? -7.985 18.919 9.489 1.00 83.50 159 MET A O 1
ATOM 1307 N N . LEU A 1 160 ? -8.899 17.518 10.985 1.00 81.38 160 LEU A N 1
ATOM 1308 C CA . LEU A 1 160 ? -8.008 16.396 10.683 1.00 81.38 160 LEU A CA 1
ATOM 1309 C C . LEU A 1 160 ? -8.197 15.878 9.248 1.00 81.38 160 LEU A C 1
ATOM 1311 O O . LEU A 1 160 ? -7.224 15.523 8.586 1.00 81.38 160 LEU A O 1
ATOM 1315 N N . SER A 1 161 ? -9.430 15.902 8.741 1.00 81.00 161 SER A N 1
ATOM 1316 C CA . SER A 1 161 ? -9.760 15.515 7.365 1.00 81.00 161 SER A CA 1
ATOM 1317 C C . SER A 1 161 ? -9.214 16.519 6.348 1.00 81.00 161 SER A C 1
ATOM 1319 O O . SER A 1 161 ? -8.611 16.114 5.357 1.00 81.00 161 SER A O 1
ATOM 1321 N N . ILE A 1 162 ? -9.363 17.824 6.608 1.00 85.94 162 ILE A N 1
ATOM 1322 C CA . ILE A 1 162 ? -8.775 18.883 5.771 1.00 85.94 162 ILE A CA 1
ATOM 1323 C C . ILE A 1 162 ? -7.251 18.785 5.778 1.00 85.94 162 ILE A C 1
ATOM 1325 O O . ILE A 1 162 ? -6.631 18.874 4.722 1.00 85.94 162 ILE A O 1
ATOM 1329 N N . LEU A 1 163 ? -6.647 18.570 6.949 1.00 84.69 163 LEU A N 1
ATOM 1330 C CA . LEU A 1 163 ? -5.202 18.412 7.080 1.00 84.69 163 LEU A CA 1
ATOM 1331 C C . LEU A 1 163 ? -4.702 17.197 6.285 1.00 84.69 163 LEU A C 1
ATOM 1333 O O . LEU A 1 163 ? -3.748 17.318 5.518 1.00 84.69 163 LEU A O 1
ATOM 1337 N N . SER A 1 164 ? -5.375 16.048 6.421 1.00 81.12 164 SER A N 1
ATOM 1338 C CA . SER A 1 164 ? -5.067 14.843 5.644 1.00 81.12 164 SER A CA 1
ATOM 1339 C C . SER A 1 164 ? -5.175 15.112 4.140 1.00 81.12 164 SER A C 1
ATOM 1341 O O . SER A 1 164 ? -4.248 14.805 3.388 1.00 81.12 164 SER A O 1
ATOM 1343 N N . LEU A 1 165 ? -6.247 15.768 3.690 1.00 83.25 165 LEU A N 1
ATOM 1344 C CA . LEU A 1 165 ? -6.450 16.111 2.283 1.00 83.25 165 LEU A CA 1
ATOM 1345 C C . LEU A 1 165 ? -5.362 17.054 1.749 1.00 83.25 165 LEU A C 1
ATOM 1347 O O . LEU A 1 165 ? -4.782 16.783 0.698 1.00 83.25 165 LEU A O 1
ATOM 1351 N N . ALA A 1 166 ? -5.046 18.126 2.477 1.00 84.06 166 ALA A N 1
ATOM 1352 C CA . ALA A 1 166 ? -4.057 19.116 2.061 1.00 84.06 166 ALA A CA 1
ATOM 1353 C C . ALA A 1 166 ? -2.677 18.485 1.853 1.00 84.06 166 ALA A C 1
ATOM 1355 O O . ALA A 1 166 ? -2.025 18.710 0.834 1.00 84.06 166 ALA A O 1
ATOM 1356 N N . ILE A 1 167 ? -2.237 17.649 2.789 1.00 80.62 167 ILE A N 1
ATOM 1357 C CA . ILE A 1 167 ? -0.911 17.051 2.687 1.00 80.62 167 ILE A CA 1
ATOM 1358 C C . ILE A 1 167 ? -0.893 15.922 1.64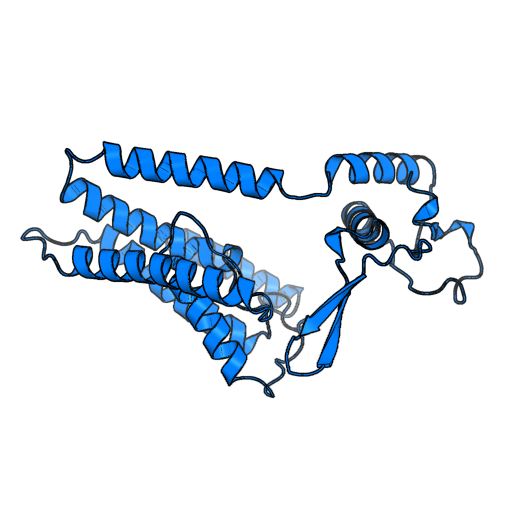7 1.00 80.62 167 ILE A C 1
ATOM 1360 O O . ILE A 1 167 ? 0.099 15.795 0.935 1.00 80.62 167 ILE A O 1
ATOM 1364 N N . ASN A 1 168 ? -1.975 15.149 1.482 1.00 75.12 168 ASN A N 1
ATOM 1365 C CA . ASN A 1 168 ? -2.065 14.185 0.381 1.00 75.12 168 ASN A CA 1
ATOM 1366 C C . ASN A 1 168 ? -1.974 14.888 -0.983 1.00 75.12 168 ASN A C 1
ATOM 1368 O O . ASN A 1 168 ? -1.263 14.411 -1.865 1.00 75.12 168 ASN A O 1
ATOM 1372 N N . ILE A 1 169 ? -2.605 16.056 -1.146 1.00 79.62 169 ILE A N 1
ATOM 1373 C CA . ILE A 1 169 ? -2.454 16.882 -2.353 1.00 79.62 169 ILE A CA 1
ATOM 1374 C C . ILE A 1 169 ? -0.996 17.318 -2.531 1.00 79.62 169 ILE A C 1
ATOM 1376 O O . ILE A 1 169 ? -0.437 17.120 -3.607 1.00 79.62 169 ILE A O 1
ATOM 1380 N N . ILE A 1 170 ? -0.350 17.854 -1.490 1.00 78.12 170 ILE A N 1
ATOM 1381 C CA . ILE A 1 170 ? 1.062 18.273 -1.554 1.00 78.12 170 ILE A CA 1
ATOM 1382 C C . ILE A 1 170 ? 1.971 17.095 -1.929 1.00 78.12 170 ILE A C 1
ATOM 1384 O O . ILE A 1 170 ? 2.864 17.242 -2.761 1.00 78.12 170 ILE A O 1
ATOM 1388 N N . TYR A 1 171 ? 1.736 15.918 -1.349 1.00 68.38 171 TYR A N 1
ATOM 1389 C CA . TYR A 1 171 ? 2.500 14.710 -1.645 1.00 68.38 171 TYR A CA 1
ATOM 1390 C C . TYR A 1 171 ? 2.345 14.287 -3.110 1.00 68.38 171 TYR A C 1
ATOM 1392 O O . TYR A 1 171 ? 3.340 14.004 -3.775 1.00 68.38 171 TYR A O 1
ATOM 1400 N N . GLN A 1 172 ? 1.119 14.313 -3.638 1.00 66.31 172 GLN A N 1
ATOM 1401 C CA . GLN A 1 172 ? 0.855 13.995 -5.043 1.00 66.31 172 GLN A CA 1
ATOM 1402 C C . GLN A 1 172 ? 1.465 15.034 -5.994 1.00 66.31 172 GLN A C 1
ATOM 1404 O O . GLN A 1 172 ? 2.030 14.666 -7.023 1.00 66.31 172 GLN A O 1
ATOM 1409 N N . LEU A 1 173 ? 1.422 16.320 -5.632 1.00 67.12 173 LEU A N 1
ATOM 1410 C CA . LEU A 1 173 ? 2.052 17.403 -6.396 1.00 67.12 173 LEU A CA 1
ATOM 1411 C C . LEU A 1 173 ? 3.585 17.316 -6.392 1.00 67.12 173 LEU A C 1
ATOM 1413 O O . LEU A 1 173 ? 4.222 17.765 -7.341 1.00 67.12 173 LEU A O 1
ATOM 1417 N N . LYS A 1 174 ? 4.186 16.720 -5.356 1.00 61.44 174 LYS A N 1
ATOM 1418 C CA . LYS A 1 174 ? 5.638 16.516 -5.261 1.00 61.44 174 LYS A CA 1
ATOM 1419 C C . LYS A 1 174 ? 6.158 15.441 -6.220 1.00 61.44 174 LYS A C 1
ATOM 1421 O O . LYS A 1 174 ? 7.372 15.365 -6.393 1.00 61.44 174 LYS A O 1
ATOM 1426 N N . SER A 1 175 ? 5.298 14.626 -6.846 1.00 55.38 175 SER A N 1
ATOM 1427 C CA . SER A 1 175 ? 5.737 13.659 -7.860 1.00 55.38 175 SER A CA 1
ATOM 1428 C C . SER A 1 175 ? 6.440 14.400 -9.011 1.00 55.38 175 SER A C 1
ATOM 1430 O O . SER A 1 175 ? 5.781 15.102 -9.780 1.00 55.38 175 SER A O 1
ATOM 1432 N N . PRO A 1 176 ? 7.777 14.283 -9.145 1.00 51.22 176 PRO A N 1
ATOM 1433 C CA . PRO A 1 176 ? 8.589 15.200 -9.948 1.00 51.22 176 PRO A CA 1
ATOM 1434 C C . PRO A 1 176 ? 8.461 14.970 -11.459 1.00 51.22 176 PRO A C 1
ATOM 1436 O O . PRO A 1 176 ? 9.121 15.638 -12.252 1.00 51.22 176 PRO A O 1
ATOM 1439 N N . VAL A 1 177 ? 7.621 14.026 -11.883 1.00 58.66 177 VAL A N 1
ATOM 1440 C CA . VAL A 1 177 ? 7.518 13.620 -13.279 1.00 58.66 177 VAL A CA 1
ATOM 1441 C C . VAL A 1 177 ? 6.065 13.655 -13.707 1.00 58.66 177 VAL A C 1
ATOM 1443 O O . VAL A 1 177 ? 5.246 12.825 -13.313 1.00 58.66 177 VAL A O 1
ATOM 1446 N N . ASN A 1 178 ? 5.752 14.629 -14.559 1.00 67.19 178 ASN A N 1
ATOM 1447 C CA . ASN A 1 178 ? 4.448 14.755 -15.188 1.00 67.19 178 ASN A CA 1
ATOM 1448 C C . ASN A 1 178 ? 4.238 13.594 -16.176 1.00 67.19 178 ASN A C 1
ATOM 1450 O O . ASN A 1 178 ? 4.529 13.714 -17.367 1.00 67.19 178 ASN A O 1
ATOM 1454 N N . TYR A 1 179 ? 3.730 12.468 -15.668 1.00 73.44 179 TYR A N 1
ATOM 1455 C CA . TYR A 1 179 ? 3.410 11.269 -16.446 1.00 73.44 179 TYR A CA 1
ATOM 1456 C C . TYR A 1 179 ? 2.588 11.595 -17.700 1.00 73.44 179 TYR A C 1
ATOM 1458 O O . TYR A 1 179 ? 2.842 11.036 -18.762 1.00 73.44 179 TYR A O 1
ATOM 1466 N N . LEU A 1 180 ? 1.643 12.538 -17.608 1.00 78.06 180 LEU A N 1
ATOM 1467 C CA . LEU A 1 180 ? 0.796 12.933 -18.736 1.00 78.06 180 LEU A CA 1
ATOM 1468 C C . LEU A 1 180 ? 1.602 13.594 -19.862 1.00 78.06 180 LEU A C 1
ATOM 1470 O O . LEU A 1 180 ? 1.319 13.346 -21.033 1.00 78.06 180 LEU A O 1
ATOM 1474 N N . SER A 1 181 ? 2.625 14.380 -19.515 1.00 80.88 181 SER A N 1
ATOM 1475 C CA . SER A 1 181 ? 3.540 14.997 -20.483 1.00 80.88 181 SER A CA 1
ATOM 1476 C C . SER A 1 181 ? 4.407 13.956 -21.197 1.00 80.88 181 SER A C 1
ATOM 1478 O O . SER A 1 181 ? 4.530 13.982 -22.417 1.00 80.88 181 SER A O 1
ATOM 1480 N N . TYR A 1 182 ? 4.956 12.977 -20.473 1.00 79.62 182 TYR A N 1
ATOM 1481 C CA . TYR A 1 182 ? 5.702 11.882 -21.105 1.00 79.62 182 TYR A CA 1
ATOM 1482 C C . TYR A 1 182 ? 4.788 10.994 -21.956 1.00 79.62 182 TYR A C 1
ATOM 1484 O O . TYR A 1 182 ? 5.127 10.636 -23.083 1.00 79.62 182 TYR A O 1
ATOM 1492 N N . ARG A 1 183 ? 3.578 10.703 -21.468 1.00 82.50 183 ARG A N 1
ATOM 1493 C CA . ARG A 1 183 ? 2.597 9.891 -22.190 1.00 82.50 183 ARG A CA 1
ATOM 1494 C C . ARG A 1 183 ? 2.163 10.535 -23.500 1.00 82.50 183 ARG A C 1
ATOM 1496 O O . ARG A 1 183 ? 2.045 9.825 -24.494 1.00 82.50 183 ARG A O 1
ATOM 1503 N N . SER A 1 184 ? 1.948 11.850 -23.538 1.00 84.62 184 SER A N 1
ATOM 1504 C CA . SER A 1 184 ? 1.572 12.535 -24.780 1.00 84.62 184 SER A CA 1
ATOM 1505 C C . SER A 1 184 ? 2.679 12.460 -25.839 1.00 84.62 184 SER A C 1
ATOM 1507 O O . SER A 1 184 ? 2.382 12.185 -27.003 1.00 84.62 184 SER A O 1
ATOM 1509 N N . LYS A 1 185 ? 3.948 12.601 -25.431 1.00 85.69 185 LYS A N 1
ATOM 1510 C CA . LYS A 1 185 ? 5.125 12.457 -26.306 1.00 85.69 185 LYS A CA 1
ATOM 1511 C C . LYS A 1 185 ? 5.262 11.040 -26.861 1.00 85.69 185 LYS A C 1
ATOM 1513 O O . LYS A 1 185 ? 5.388 10.865 -28.071 1.00 85.69 185 LYS A O 1
ATOM 1518 N N . VAL A 1 186 ? 5.141 10.024 -26.002 1.00 84.19 186 VAL A N 1
ATOM 1519 C CA . VAL A 1 186 ? 5.190 8.610 -26.415 1.00 84.19 186 VAL A CA 1
ATOM 1520 C C . VAL A 1 186 ? 4.058 8.276 -27.390 1.00 84.19 186 VAL A C 1
ATOM 1522 O O . VAL A 1 186 ? 4.301 7.666 -28.429 1.00 84.19 186 VAL A O 1
ATOM 1525 N N . ILE A 1 187 ? 2.824 8.710 -27.103 1.00 85.38 187 ILE A N 1
ATOM 1526 C CA . ILE A 1 187 ? 1.670 8.466 -27.984 1.00 85.38 187 ILE A CA 1
ATOM 1527 C C . ILE A 1 187 ? 1.887 9.087 -29.366 1.00 85.38 187 ILE A C 1
ATOM 1529 O O . ILE A 1 187 ? 1.512 8.475 -30.365 1.00 85.38 187 ILE A O 1
ATOM 1533 N N . LYS A 1 188 ? 2.471 10.288 -29.440 1.00 86.25 188 LYS A N 1
ATOM 1534 C CA . LYS A 1 188 ? 2.763 10.945 -30.718 1.00 86.25 188 LYS A CA 1
ATOM 1535 C C . LYS A 1 188 ? 3.693 10.082 -31.579 1.00 86.25 188 LYS A C 1
ATOM 1537 O O . LYS A 1 188 ? 3.367 9.801 -32.727 1.00 86.25 188 LYS A O 1
ATOM 1542 N N . ILE A 1 189 ? 4.774 9.572 -30.995 1.00 84.31 189 ILE A N 1
ATOM 1543 C CA . ILE A 1 189 ? 5.775 8.781 -31.724 1.00 84.31 189 ILE A CA 1
ATOM 1544 C C . ILE A 1 189 ? 5.253 7.392 -32.097 1.00 84.31 189 ILE A C 1
ATOM 1546 O O . ILE A 1 189 ? 5.484 6.938 -33.213 1.00 84.31 189 ILE A O 1
ATOM 1550 N N . LEU A 1 190 ? 4.486 6.740 -31.217 1.00 81.88 190 LEU A N 1
ATOM 1551 C CA . LEU A 1 190 ? 3.844 5.456 -31.533 1.00 81.88 190 LEU A CA 1
ATOM 1552 C C . LEU A 1 190 ? 2.812 5.575 -32.667 1.00 81.88 190 LEU A C 1
ATOM 1554 O O . LEU A 1 190 ? 2.562 4.603 -33.375 1.00 81.88 190 LEU A O 1
ATOM 1558 N N . LYS A 1 191 ? 2.202 6.754 -32.857 1.00 83.56 191 LYS A N 1
ATOM 1559 C CA . LYS A 1 191 ? 1.316 7.019 -34.002 1.00 83.56 191 LYS A CA 1
ATOM 1560 C C . LYS A 1 191 ? 2.094 7.260 -35.296 1.00 83.56 191 LYS A C 1
ATOM 1562 O O . LYS A 1 191 ? 1.637 6.841 -36.356 1.00 83.56 191 LYS A O 1
ATOM 1567 N N . GLU A 1 192 ? 3.239 7.935 -35.210 1.00 83.00 192 GLU A N 1
ATOM 1568 C CA . GLU A 1 192 ? 4.104 8.248 -36.355 1.00 83.00 192 GLU A CA 1
ATOM 1569 C C . GLU A 1 192 ? 4.878 7.015 -36.854 1.00 83.00 192 GLU A C 1
ATOM 1571 O O . GLU A 1 192 ? 5.028 6.829 -38.061 1.00 83.00 192 GLU A O 1
ATOM 1576 N N . ARG A 1 193 ? 5.322 6.134 -35.948 1.00 78.00 193 ARG A N 1
ATOM 1577 C CA . ARG A 1 193 ? 6.069 4.912 -36.275 1.00 78.00 193 ARG A CA 1
ATOM 1578 C C . ARG A 1 193 ? 5.215 3.664 -36.088 1.00 78.00 193 ARG A C 1
ATOM 1580 O O . ARG A 1 193 ? 4.927 3.241 -34.972 1.00 78.00 193 ARG A O 1
ATOM 1587 N N . LYS A 1 194 ? 4.858 3.034 -37.206 1.00 70.88 194 LYS A N 1
ATOM 1588 C CA . LYS A 1 194 ? 4.163 1.739 -37.231 1.00 70.88 194 LYS A CA 1
ATOM 1589 C C . LYS A 1 194 ? 5.184 0.592 -37.215 1.00 70.88 194 LYS A C 1
ATOM 1591 O O . LYS A 1 194 ? 6.263 0.731 -37.780 1.00 70.88 194 LYS A O 1
ATOM 1596 N N . ASN A 1 195 ? 4.816 -0.544 -36.616 1.00 76.44 195 ASN A N 1
ATOM 1597 C CA . ASN A 1 195 ? 5.612 -1.786 -36.532 1.00 76.44 195 ASN A CA 1
ATOM 1598 C C . ASN A 1 195 ? 6.814 -1.773 -35.563 1.00 76.44 195 ASN A C 1
ATOM 1600 O O . ASN A 1 195 ? 7.807 -2.460 -35.797 1.00 76.44 195 ASN A O 1
ATOM 1604 N N . LEU A 1 196 ? 6.717 -1.043 -34.452 1.00 80.06 196 LEU A N 1
ATOM 1605 C CA . LEU A 1 196 ? 7.697 -1.123 -33.364 1.00 80.06 196 LEU A CA 1
ATOM 1606 C C . LEU A 1 196 ? 7.518 -2.424 -32.569 1.00 80.06 196 LEU A C 1
ATOM 1608 O O . LEU A 1 196 ? 6.395 -2.782 -32.215 1.00 80.06 196 LEU A O 1
ATOM 1612 N N . LYS A 1 197 ? 8.624 -3.116 -32.280 1.00 79.69 197 LYS A N 1
ATOM 1613 C CA . LYS A 1 197 ? 8.643 -4.353 -31.473 1.00 79.69 197 LYS A CA 1
ATOM 1614 C C . LYS A 1 197 ? 9.512 -4.243 -30.227 1.00 79.69 197 LYS A C 1
ATOM 1616 O O . LYS A 1 197 ? 9.318 -5.008 -29.287 1.00 79.69 197 LYS A O 1
ATOM 1621 N N . TYR A 1 198 ? 10.450 -3.299 -30.208 1.00 79.62 198 TYR A N 1
ATOM 1622 C CA . TYR A 1 198 ? 11.425 -3.181 -29.133 1.00 79.62 198 TYR A CA 1
ATOM 1623 C C . TYR A 1 198 ? 11.559 -1.739 -28.653 1.00 79.62 198 TYR A C 1
ATOM 1625 O O . TYR A 1 198 ? 11.416 -0.801 -29.434 1.00 79.62 198 TYR A O 1
ATOM 1633 N N . PHE A 1 199 ? 11.855 -1.566 -27.368 1.00 82.81 199 PHE A N 1
ATOM 1634 C CA . PHE A 1 199 ? 12.199 -0.282 -26.763 1.00 82.81 199 PHE A CA 1
ATOM 1635 C C . PHE A 1 199 ? 13.607 -0.357 -26.168 1.00 82.81 199 PHE A C 1
ATOM 1637 O O . PHE A 1 199 ? 13.883 -1.263 -25.377 1.00 82.81 199 PHE A O 1
ATOM 1644 N N . LEU A 1 200 ? 14.478 0.593 -26.517 1.00 81.88 200 LEU A N 1
ATOM 1645 C CA . LEU A 1 200 ? 15.843 0.688 -25.998 1.00 81.88 200 LEU A CA 1
ATOM 1646 C C . LEU A 1 200 ? 16.026 2.004 -25.236 1.00 81.88 200 LEU A C 1
ATOM 1648 O O . LEU A 1 200 ? 15.825 3.088 -25.784 1.00 81.88 200 LEU A O 1
ATOM 1652 N N . ASN A 1 201 ? 16.471 1.909 -23.982 1.00 78.75 201 ASN A N 1
ATOM 1653 C CA . ASN A 1 201 ? 16.959 3.074 -23.253 1.00 78.75 201 ASN A CA 1
ATOM 1654 C C . ASN A 1 201 ? 18.414 3.365 -23.648 1.00 78.75 201 ASN A C 1
ATOM 1656 O O . ASN A 1 201 ? 19.339 2.790 -23.086 1.00 78.75 201 ASN A O 1
ATOM 1660 N N . ASP A 1 202 ? 18.601 4.246 -24.624 1.00 76.25 202 ASP A N 1
ATOM 1661 C CA . ASP A 1 202 ? 19.907 4.687 -25.127 1.00 76.25 202 ASP A CA 1
ATOM 1662 C C . ASP A 1 202 ? 20.434 5.950 -24.429 1.00 76.25 202 ASP A C 1
ATOM 1664 O O . ASP A 1 202 ? 21.584 6.344 -24.618 1.00 76.25 202 ASP A O 1
ATOM 1668 N N . THR A 1 203 ? 19.616 6.592 -23.595 1.00 66.69 203 THR A N 1
ATOM 1669 C CA . THR A 1 203 ? 20.050 7.747 -22.812 1.00 66.69 203 THR A CA 1
ATOM 1670 C C . THR A 1 203 ? 20.737 7.268 -21.536 1.00 66.69 203 THR A C 1
ATOM 1672 O O . THR A 1 203 ? 20.069 6.789 -20.621 1.00 66.69 203 THR A O 1
ATOM 1675 N N . GLY A 1 204 ? 22.055 7.447 -21.439 1.00 59.72 204 GLY A N 1
ATOM 1676 C CA . GLY A 1 204 ? 22.860 7.153 -20.241 1.00 59.72 204 GLY A CA 1
ATOM 1677 C C . GLY A 1 204 ? 22.653 8.129 -19.073 1.00 59.72 204 GLY A C 1
ATOM 1678 O O . GLY A 1 204 ? 23.579 8.381 -18.309 1.00 59.72 204 GLY A O 1
ATOM 1679 N N . ASN A 1 205 ? 21.464 8.726 -18.952 1.00 57.91 205 ASN A N 1
ATOM 1680 C CA . ASN A 1 205 ? 21.136 9.681 -17.894 1.00 57.91 205 ASN A CA 1
ATOM 1681 C C . ASN A 1 205 ? 20.721 8.936 -16.626 1.00 57.91 205 ASN A C 1
ATOM 1683 O O . ASN A 1 205 ? 19.582 9.044 -16.162 1.00 57.91 205 ASN A O 1
ATOM 1687 N N . ASP A 1 206 ? 21.651 8.170 -16.069 1.00 64.88 206 ASP A N 1
ATOM 1688 C CA . ASP A 1 206 ? 21.449 7.556 -14.772 1.00 64.88 206 ASP A CA 1
ATOM 1689 C C . ASP A 1 206 ? 21.536 8.652 -13.709 1.00 64.88 206 ASP A C 1
ATOM 1691 O O . ASP A 1 206 ? 22.605 9.135 -13.340 1.00 64.88 206 ASP A O 1
ATOM 1695 N N . HIS A 1 207 ? 20.375 9.084 -13.218 1.00 64.81 207 HIS A N 1
ATOM 1696 C CA . HIS A 1 207 ? 20.303 9.910 -12.019 1.00 64.81 207 HIS A CA 1
ATOM 1697 C C . HIS A 1 207 ? 20.689 9.050 -10.811 1.00 64.81 207 HIS A C 1
ATOM 1699 O O . HIS A 1 207 ? 19.834 8.422 -10.179 1.00 64.81 207 HIS A O 1
ATOM 1705 N N . VAL A 1 208 ? 21.994 8.997 -10.539 1.00 70.50 208 VAL A N 1
ATOM 1706 C CA . VAL A 1 208 ? 22.592 8.283 -9.410 1.00 70.50 208 VAL A CA 1
ATOM 1707 C C . VAL A 1 208 ? 22.909 9.280 -8.309 1.00 70.50 208 VAL A C 1
ATOM 1709 O O . VAL A 1 208 ? 23.689 10.212 -8.504 1.00 70.50 208 VAL A O 1
ATOM 1712 N N . SER A 1 209 ? 22.327 9.072 -7.133 1.00 72.06 209 SER A N 1
ATOM 1713 C CA . SER A 1 209 ? 22.773 9.754 -5.921 1.00 72.06 209 SER A CA 1
ATOM 1714 C C . SER A 1 209 ? 23.791 8.874 -5.207 1.00 72.06 209 SER A C 1
ATOM 1716 O O . SER A 1 209 ? 23.517 7.711 -4.906 1.00 72.06 209 SER A O 1
ATOM 1718 N N . ILE A 1 210 ? 24.966 9.431 -4.914 1.00 74.94 210 ILE A N 1
ATOM 1719 C CA . ILE A 1 210 ? 25.965 8.771 -4.071 1.00 74.94 210 ILE A CA 1
ATOM 1720 C C . ILE A 1 210 ? 25.693 9.188 -2.633 1.00 74.94 210 ILE A C 1
ATOM 1722 O O . ILE A 1 210 ? 25.989 10.314 -2.226 1.00 74.94 210 ILE A O 1
ATOM 1726 N N . TYR A 1 211 ? 25.156 8.268 -1.845 1.00 65.69 211 TYR A N 1
ATOM 1727 C CA . TYR A 1 211 ? 24.967 8.483 -0.422 1.00 65.69 211 TYR A CA 1
ATOM 1728 C C . TYR A 1 211 ? 26.222 8.040 0.324 1.00 65.69 211 TYR A C 1
ATOM 1730 O O . TYR A 1 211 ? 26.653 6.887 0.253 1.00 65.69 211 TYR A O 1
ATOM 1738 N N . LYS A 1 212 ? 26.842 8.979 1.041 1.00 62.09 212 LYS A N 1
ATOM 1739 C CA . LYS A 1 212 ? 27.973 8.692 1.926 1.00 62.09 212 LYS A CA 1
ATOM 1740 C C . LYS A 1 212 ? 27.446 8.482 3.338 1.00 62.09 212 LYS A C 1
ATOM 1742 O O . LYS A 1 212 ? 26.801 9.376 3.876 1.00 62.09 212 LYS A O 1
ATOM 1747 N N . ILE A 1 213 ? 27.768 7.344 3.950 1.00 58.41 213 ILE A N 1
ATOM 1748 C CA . ILE A 1 213 ? 27.500 7.106 5.372 1.00 58.41 213 ILE A CA 1
ATOM 1749 C C . ILE A 1 213 ? 28.627 7.776 6.171 1.00 58.41 213 ILE A C 1
ATOM 1751 O O . ILE A 1 213 ? 29.779 7.328 6.080 1.00 58.41 213 ILE A O 1
ATOM 1755 N N . PRO A 1 214 ? 28.362 8.850 6.938 1.00 37.12 214 PRO A N 1
ATOM 1756 C CA . PRO A 1 214 ? 29.374 9.421 7.819 1.00 37.12 214 PRO A CA 1
ATOM 1757 C C . PRO A 1 214 ? 29.768 8.373 8.876 1.00 37.12 214 PRO A C 1
ATOM 1759 O O . PRO A 1 214 ? 28.910 7.617 9.317 1.00 37.12 214 PRO A O 1
ATOM 1762 N N . LEU A 1 215 ? 31.050 8.323 9.264 1.00 44.19 215 LEU A N 1
ATOM 1763 C CA . LEU A 1 215 ? 31.701 7.363 10.192 1.00 44.19 215 LEU A CA 1
ATOM 1764 C C . LEU A 1 215 ? 32.151 6.016 9.600 1.00 44.19 215 LEU A C 1
ATOM 1766 O O . LEU A 1 215 ? 33.216 5.537 9.971 1.00 44.19 215 LEU A O 1
ATOM 1770 N N . LEU A 1 216 ? 31.414 5.422 8.657 1.00 62.72 216 LEU A N 1
ATOM 1771 C CA . LEU A 1 216 ? 31.767 4.105 8.089 1.00 62.72 216 LEU A CA 1
ATOM 1772 C C . LEU A 1 216 ? 32.581 4.183 6.785 1.00 62.72 216 LEU A C 1
ATOM 1774 O O . LEU A 1 216 ? 33.004 3.150 6.274 1.00 62.72 216 LEU A O 1
ATOM 1778 N N . ASN A 1 217 ? 32.764 5.383 6.213 1.00 58.50 217 ASN A N 1
ATOM 1779 C CA . ASN A 1 217 ? 33.394 5.633 4.901 1.00 58.50 217 ASN A CA 1
ATOM 1780 C C . ASN A 1 217 ? 32.831 4.801 3.728 1.00 58.50 217 ASN A C 1
ATOM 1782 O O . ASN A 1 217 ? 33.386 4.817 2.629 1.00 58.50 217 ASN A O 1
ATOM 1786 N N . LYS A 1 218 ? 31.691 4.135 3.925 1.00 55.44 218 LYS A N 1
ATOM 1787 C CA . LYS A 1 218 ? 30.967 3.409 2.887 1.00 55.44 218 LYS A CA 1
ATOM 1788 C C . LYS A 1 218 ? 30.140 4.389 2.060 1.00 55.44 218 LYS A C 1
ATOM 1790 O O . LYS A 1 218 ? 29.509 5.305 2.596 1.00 55.44 218 LYS A O 1
ATOM 1795 N N . LYS A 1 219 ? 30.163 4.184 0.748 1.00 70.94 219 LYS A N 1
ATOM 1796 C CA . LYS A 1 219 ? 29.325 4.881 -0.225 1.00 70.94 219 LYS A CA 1
ATOM 1797 C C . LYS A 1 219 ? 28.405 3.849 -0.858 1.00 70.94 219 LYS A C 1
ATOM 1799 O O . LYS A 1 219 ? 28.868 2.754 -1.167 1.00 70.94 219 LYS A O 1
ATOM 1804 N N . PHE A 1 220 ? 27.138 4.194 -1.027 1.00 72.00 220 PHE A N 1
ATOM 1805 C CA . PHE A 1 220 ? 26.206 3.398 -1.812 1.00 72.00 220 PHE A CA 1
ATOM 1806 C C . PHE A 1 220 ? 25.587 4.273 -2.896 1.00 72.00 220 PHE A C 1
ATOM 1808 O O . PHE A 1 220 ? 25.265 5.443 -2.673 1.00 72.00 220 PHE A O 1
ATOM 1815 N N . GLU A 1 221 ? 25.496 3.701 -4.087 1.00 73.56 221 GLU A N 1
ATOM 1816 C CA . GLU A 1 221 ? 24.894 4.326 -5.255 1.00 73.56 221 GLU A CA 1
ATOM 1817 C C . GLU A 1 221 ? 23.419 3.953 -5.285 1.00 73.56 221 GLU A C 1
ATOM 1819 O O . GLU A 1 221 ? 23.067 2.774 -5.284 1.00 73.56 221 GLU A O 1
ATOM 1824 N N . TYR A 1 222 ? 22.553 4.961 -5.283 1.00 67.50 222 TYR A N 1
ATOM 1825 C CA . TYR A 1 222 ? 21.122 4.761 -5.441 1.00 67.50 222 TYR A CA 1
ATOM 1826 C C . TYR A 1 222 ? 20.684 5.323 -6.786 1.00 67.50 222 TYR A C 1
ATOM 1828 O O . TYR A 1 222 ? 20.771 6.528 -7.046 1.00 67.50 222 TYR A O 1
ATOM 1836 N N . PHE A 1 223 ? 20.188 4.430 -7.633 1.00 69.81 223 PHE A N 1
ATOM 1837 C CA . PHE A 1 223 ? 19.585 4.779 -8.907 1.00 69.81 223 PHE A CA 1
ATOM 1838 C C . PHE A 1 223 ? 18.161 5.256 -8.643 1.00 69.81 223 PHE A C 1
ATOM 1840 O O . PHE A 1 223 ? 17.377 4.553 -8.010 1.00 69.81 223 PHE A O 1
ATOM 1847 N N . HIS A 1 224 ? 17.812 6.450 -9.118 1.00 70.44 224 HIS A N 1
ATOM 1848 C CA . HIS A 1 224 ? 16.452 6.973 -9.020 1.00 70.44 224 HIS A CA 1
ATOM 1849 C C . HIS A 1 224 ? 15.657 6.628 -10.294 1.00 70.44 224 HIS A C 1
ATOM 1851 O O . HIS A 1 224 ? 15.590 7.468 -11.194 1.00 70.44 224 HIS A O 1
ATOM 1857 N N . PRO A 1 225 ? 15.006 5.448 -10.399 1.00 62.25 225 PRO A N 1
ATOM 1858 C CA . PRO A 1 225 ? 14.345 5.018 -11.636 1.00 62.25 225 PRO A CA 1
ATOM 1859 C C . PRO A 1 225 ? 13.267 6.010 -12.088 1.00 62.25 225 PRO A C 1
ATOM 1861 O O . PRO A 1 225 ? 13.142 6.319 -13.265 1.00 62.25 225 PRO A O 1
ATOM 1864 N N . TYR A 1 226 ? 12.538 6.612 -11.148 1.00 65.88 226 TYR A N 1
ATOM 1865 C CA . TYR A 1 226 ? 11.479 7.582 -11.442 1.00 65.88 226 TYR A CA 1
ATOM 1866 C C . TYR A 1 226 ? 11.975 8.968 -11.860 1.00 65.88 226 TYR A C 1
ATOM 1868 O O . TYR A 1 226 ? 11.149 9.829 -12.125 1.00 65.88 226 TYR A O 1
ATOM 1876 N N . LEU A 1 227 ? 13.286 9.211 -11.892 1.00 67.06 227 LEU A N 1
ATOM 1877 C CA . LEU A 1 227 ? 13.874 10.436 -12.445 1.00 67.06 227 LEU A CA 1
ATOM 1878 C C . LEU A 1 227 ? 14.517 10.191 -13.814 1.00 67.06 227 LEU A C 1
ATOM 1880 O O . LEU A 1 227 ? 14.914 11.137 -14.486 1.00 67.06 227 LEU A O 1
ATOM 1884 N N . GLN A 1 228 ? 14.602 8.933 -14.245 1.00 76.06 228 GLN A N 1
ATOM 1885 C CA . GLN A 1 228 ? 15.214 8.545 -15.506 1.00 76.06 228 GLN A CA 1
ATOM 1886 C C . GLN A 1 228 ? 14.139 8.438 -16.586 1.00 76.06 228 GLN A C 1
ATOM 1888 O O . GLN A 1 228 ? 13.234 7.601 -16.508 1.00 76.06 228 GLN A O 1
ATOM 1893 N N . SER A 1 229 ? 14.249 9.266 -17.626 1.00 76.00 229 SER A N 1
ATOM 1894 C CA . SER A 1 229 ? 13.291 9.278 -18.740 1.00 76.00 229 SER A CA 1
ATOM 1895 C C . SER A 1 229 ? 13.137 7.899 -19.384 1.00 76.00 229 SER A C 1
ATOM 1897 O O . SER A 1 229 ? 12.022 7.514 -19.716 1.00 76.00 229 SER A O 1
ATOM 1899 N N . GLY A 1 230 ? 14.218 7.118 -19.476 1.00 77.25 230 GLY A N 1
ATOM 1900 C CA . GLY A 1 230 ? 14.202 5.764 -20.030 1.00 77.25 230 GLY A CA 1
ATOM 1901 C C . GLY A 1 230 ? 13.306 4.790 -19.274 1.00 77.25 230 GLY A C 1
ATOM 1902 O O . GLY A 1 230 ? 12.534 4.056 -19.891 1.00 77.25 230 GLY A O 1
ATOM 1903 N N . TYR A 1 231 ? 13.344 4.818 -17.940 1.00 76.94 231 TYR A N 1
ATOM 1904 C CA . TYR A 1 231 ? 12.476 3.985 -17.108 1.00 76.94 231 TYR A CA 1
ATOM 1905 C C . TYR A 1 231 ? 11.002 4.392 -17.253 1.00 76.94 231 TYR A C 1
ATOM 1907 O O . TYR A 1 231 ? 10.123 3.545 -17.415 1.00 76.94 231 TYR A O 1
ATOM 1915 N N . ILE A 1 232 ? 10.727 5.699 -17.250 1.00 78.12 232 ILE A N 1
ATOM 1916 C CA . ILE A 1 232 ? 9.369 6.245 -17.385 1.00 78.12 232 ILE A CA 1
ATOM 1917 C C . ILE A 1 232 ? 8.784 5.920 -18.763 1.00 78.12 232 ILE A C 1
ATOM 1919 O O . ILE A 1 232 ? 7.680 5.381 -18.854 1.00 78.12 232 ILE A O 1
ATOM 1923 N N . ASN A 1 233 ? 9.530 6.199 -19.831 1.00 83.69 233 ASN A N 1
ATOM 1924 C CA . ASN A 1 233 ? 9.096 5.971 -21.204 1.00 83.69 233 ASN A CA 1
ATOM 1925 C C . ASN A 1 233 ? 8.914 4.482 -21.498 1.00 83.69 233 ASN A C 1
ATOM 1927 O O . ASN A 1 233 ? 7.904 4.121 -22.092 1.00 83.69 233 ASN A O 1
ATOM 1931 N N . SER A 1 234 ? 9.801 3.613 -21.003 1.00 82.25 234 SER A N 1
ATOM 1932 C CA . SER A 1 234 ? 9.641 2.156 -21.114 1.00 82.25 234 SER A CA 1
ATOM 1933 C C . SER A 1 234 ? 8.307 1.681 -20.527 1.00 82.25 234 SER A C 1
ATOM 1935 O O . SER A 1 234 ? 7.541 0.970 -21.182 1.00 82.25 234 SER A O 1
ATOM 1937 N N . ASN A 1 235 ? 7.981 2.133 -19.311 1.00 80.00 235 ASN A N 1
ATOM 1938 C CA . ASN A 1 235 ? 6.729 1.774 -18.645 1.00 80.00 235 ASN A CA 1
ATOM 1939 C C . ASN A 1 235 ? 5.497 2.316 -19.386 1.00 80.00 235 ASN A C 1
ATOM 1941 O O . ASN A 1 235 ? 4.486 1.624 -19.495 1.00 80.00 235 ASN A O 1
ATOM 1945 N N . ILE A 1 236 ? 5.575 3.534 -19.929 1.00 81.94 236 ILE A N 1
ATOM 1946 C CA . ILE A 1 236 ? 4.492 4.126 -20.725 1.00 81.94 236 ILE A CA 1
ATOM 1947 C C . ILE A 1 236 ? 4.292 3.360 -22.037 1.00 81.94 236 ILE A C 1
ATOM 1949 O O . ILE A 1 236 ? 3.154 3.043 -22.380 1.00 81.94 236 ILE A O 1
ATOM 1953 N N . VAL A 1 237 ? 5.373 3.043 -22.754 1.00 83.81 237 VAL A N 1
ATOM 1954 C CA . VAL A 1 237 ? 5.332 2.288 -24.014 1.00 83.81 237 VAL A CA 1
ATOM 1955 C C . VAL A 1 237 ? 4.673 0.930 -23.789 1.00 83.81 237 VAL A C 1
ATOM 1957 O O . VAL A 1 237 ? 3.703 0.619 -24.475 1.00 83.81 237 VAL A O 1
ATOM 1960 N N . ARG A 1 238 ? 5.106 0.179 -22.769 1.00 78.25 238 ARG A N 1
ATOM 1961 C CA . ARG A 1 238 ? 4.521 -1.127 -22.417 1.00 78.25 238 ARG A CA 1
ATOM 1962 C C . ARG A 1 238 ? 3.070 -1.037 -21.949 1.00 78.25 238 ARG A C 1
ATOM 1964 O O . ARG A 1 238 ? 2.296 -1.955 -22.181 1.00 78.25 238 ARG A O 1
ATOM 1971 N N . SER A 1 239 ? 2.683 0.064 -21.307 1.00 79.50 239 SER A N 1
ATOM 1972 C CA . SER A 1 239 ? 1.287 0.292 -20.921 1.00 79.50 239 SER A CA 1
ATOM 1973 C C . SER A 1 239 ? 0.375 0.573 -22.119 1.00 79.50 239 SER A C 1
ATOM 1975 O O . SER A 1 239 ? -0.822 0.321 -22.020 1.00 79.50 239 SER A O 1
ATOM 1977 N N . ILE A 1 240 ? 0.900 1.146 -23.207 1.00 79.62 240 ILE A N 1
ATOM 1978 C CA . ILE A 1 240 ? 0.127 1.454 -24.421 1.00 79.62 240 ILE A CA 1
ATOM 1979 C C . ILE A 1 240 ? 0.122 0.257 -25.373 1.00 79.62 240 ILE A C 1
ATOM 1981 O O . ILE A 1 240 ? -0.914 -0.057 -25.951 1.00 79.62 240 ILE A O 1
ATOM 1985 N N . ASN A 1 241 ? 1.273 -0.392 -25.538 1.00 77.50 241 ASN A N 1
ATOM 1986 C CA . ASN A 1 241 ? 1.435 -1.584 -26.350 1.00 77.50 241 ASN A CA 1
ATOM 1987 C C . ASN A 1 241 ? 2.289 -2.618 -25.585 1.00 77.50 241 ASN A C 1
ATOM 1989 O O . ASN A 1 241 ? 3.520 -2.504 -25.575 1.00 77.50 241 ASN A O 1
ATOM 1993 N N . PRO A 1 242 ? 1.655 -3.609 -24.932 1.00 75.75 242 PRO A N 1
ATOM 1994 C CA . PRO A 1 242 ? 2.350 -4.587 -24.098 1.00 75.75 242 PRO A CA 1
ATOM 1995 C C . PRO A 1 242 ? 3.250 -5.541 -24.893 1.00 75.75 242 PRO A C 1
ATOM 1997 O O . PRO A 1 242 ? 4.151 -6.134 -24.302 1.00 75.75 242 PRO A O 1
ATOM 2000 N N . ASP A 1 243 ? 3.059 -5.644 -26.213 1.00 72.81 243 ASP A N 1
ATOM 2001 C CA . ASP A 1 243 ? 3.848 -6.517 -27.090 1.00 72.81 243 ASP A CA 1
ATOM 2002 C C . ASP A 1 243 ? 5.267 -5.979 -27.345 1.00 72.81 243 ASP A C 1
ATOM 2004 O O . ASP A 1 243 ? 6.136 -6.707 -27.830 1.00 72.81 243 ASP A O 1
ATOM 2008 N N . ILE A 1 244 ? 5.526 -4.706 -27.019 1.00 77.88 244 ILE A N 1
ATOM 2009 C CA . ILE A 1 244 ? 6.843 -4.086 -27.181 1.00 77.88 244 ILE A CA 1
ATOM 2010 C C . ILE A 1 244 ? 7.769 -4.535 -26.044 1.00 77.88 244 ILE A C 1
ATOM 2012 O O . ILE A 1 244 ? 7.543 -4.228 -24.871 1.00 77.88 244 ILE A O 1
ATOM 2016 N N . GLN A 1 245 ? 8.857 -5.219 -26.394 1.00 79.12 245 GLN A N 1
ATOM 2017 C CA . GLN A 1 245 ? 9.833 -5.729 -25.431 1.00 79.12 245 GLN A CA 1
ATOM 2018 C C . GLN A 1 245 ? 10.932 -4.702 -25.136 1.00 79.12 245 GLN A C 1
ATOM 2020 O O . GLN A 1 245 ? 11.540 -4.130 -26.042 1.00 79.12 245 GLN A O 1
ATOM 2025 N N . THR A 1 246 ? 11.238 -4.487 -23.857 1.00 75.62 246 THR A N 1
ATOM 2026 C CA . THR A 1 246 ? 12.375 -3.654 -23.449 1.00 75.62 246 THR A CA 1
ATOM 2027 C C . THR A 1 246 ? 13.673 -4.441 -23.596 1.00 75.62 246 THR A C 1
ATOM 2029 O O . THR A 1 246 ? 13.821 -5.512 -23.010 1.00 75.62 246 THR A O 1
ATOM 2032 N N . ILE A 1 247 ? 14.632 -3.890 -24.331 1.00 77.56 247 ILE A N 1
ATOM 2033 C CA . ILE A 1 247 ? 15.968 -4.465 -24.509 1.00 77.56 247 ILE A CA 1
ATOM 2034 C C . ILE A 1 247 ? 17.012 -3.597 -23.803 1.00 77.56 247 ILE A C 1
ATOM 2036 O O . ILE A 1 247 ? 16.841 -2.387 -23.672 1.00 77.56 247 ILE A O 1
ATOM 2040 N N . GLN A 1 248 ? 18.092 -4.218 -23.321 1.00 67.56 248 GLN A N 1
ATOM 2041 C CA . GLN A 1 248 ? 19.182 -3.515 -22.626 1.00 67.56 248 GLN A CA 1
ATOM 2042 C C . GLN A 1 248 ? 20.358 -3.158 -23.545 1.00 67.56 248 GLN A C 1
ATOM 2044 O O . GLN A 1 248 ? 21.144 -2.277 -23.213 1.00 67.56 248 GLN A O 1
ATOM 2049 N N . LYS A 1 249 ? 20.521 -3.853 -24.678 1.00 64.88 249 LYS A N 1
ATOM 2050 C CA . LYS A 1 249 ? 21.635 -3.656 -25.617 1.00 64.88 249 LYS A C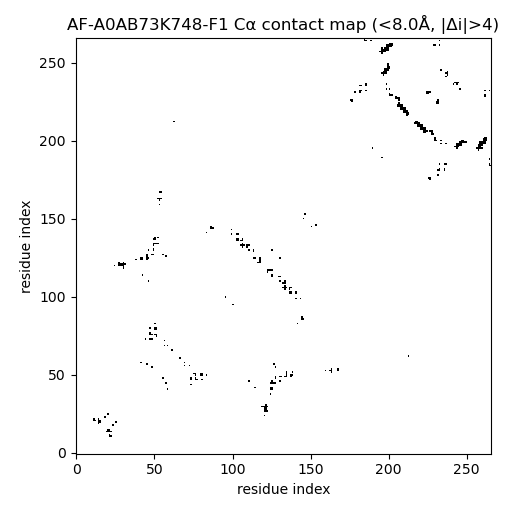A 1
ATOM 2051 C C . LYS A 1 249 ? 21.143 -3.797 -27.058 1.00 64.88 249 LYS A C 1
ATOM 2053 O O . LYS A 1 249 ? 20.343 -4.681 -27.343 1.00 64.88 249 LYS A O 1
ATOM 2058 N N . ASP A 1 250 ? 21.671 -2.957 -27.946 1.00 60.38 250 ASP A N 1
ATOM 2059 C CA . ASP A 1 250 ? 21.328 -2.886 -29.383 1.00 60.38 250 ASP A CA 1
ATOM 2060 C C . ASP A 1 250 ? 21.852 -4.105 -30.183 1.00 60.38 250 ASP A C 1
ATOM 2062 O O . ASP A 1 250 ? 21.412 -4.382 -31.293 1.00 60.38 250 ASP A O 1
ATOM 2066 N N . ASN A 1 251 ? 22.787 -4.875 -29.611 1.00 58.22 251 ASN A N 1
ATOM 2067 C CA . ASN A 1 251 ? 23.605 -5.847 -30.349 1.00 58.22 251 ASN A CA 1
ATOM 2068 C C . ASN A 1 251 ? 22.868 -7.114 -30.825 1.00 58.22 251 ASN A C 1
ATOM 2070 O O . ASN A 1 251 ? 23.466 -7.911 -31.543 1.00 58.22 251 ASN A O 1
ATOM 2074 N N . SER A 1 252 ? 21.615 -7.343 -30.424 1.00 57.12 252 SER A N 1
ATOM 2075 C CA . SER A 1 252 ? 20.873 -8.572 -30.744 1.00 57.12 252 SER A CA 1
ATOM 2076 C C . SER A 1 252 ? 19.869 -8.435 -31.894 1.00 57.12 252 SER A C 1
ATOM 2078 O O . SER A 1 252 ? 19.250 -9.432 -32.264 1.00 57.12 252 SER A O 1
ATOM 2080 N N . ILE A 1 253 ? 19.689 -7.242 -32.479 1.00 63.88 253 ILE A N 1
ATOM 2081 C CA . ILE A 1 253 ? 18.620 -6.986 -33.456 1.00 63.88 253 ILE A CA 1
ATOM 2082 C C . ILE A 1 253 ? 19.194 -6.404 -34.748 1.00 63.88 253 ILE A C 1
ATOM 2084 O O . ILE A 1 253 ? 19.745 -5.309 -34.779 1.00 63.88 253 ILE A O 1
ATOM 2088 N N . THR A 1 254 ? 19.018 -7.136 -35.846 1.00 61.94 254 THR A N 1
ATOM 2089 C CA . THR A 1 254 ? 19.512 -6.763 -37.180 1.00 61.94 254 THR A CA 1
ATOM 2090 C C . THR A 1 254 ? 18.732 -5.615 -37.818 1.00 61.94 254 THR A C 1
ATOM 2092 O O . THR A 1 254 ? 19.308 -4.850 -38.588 1.00 61.94 254 THR A O 1
ATOM 2095 N N . ASN A 1 255 ? 17.442 -5.454 -37.497 1.00 73.19 255 ASN A N 1
ATOM 2096 C CA . ASN A 1 255 ? 16.619 -4.372 -38.033 1.00 73.19 255 ASN A CA 1
ATOM 2097 C C . ASN A 1 255 ? 16.331 -3.281 -36.989 1.00 73.19 255 ASN A C 1
ATOM 2099 O O . ASN A 1 255 ? 15.384 -3.376 -36.204 1.00 73.19 255 ASN A O 1
ATOM 2103 N N . LYS A 1 256 ? 17.124 -2.208 -37.040 1.00 74.81 256 LYS A N 1
ATOM 2104 C CA . LYS A 1 256 ? 17.028 -1.060 -36.128 1.00 74.81 256 LYS A CA 1
ATOM 2105 C C . LYS A 1 256 ? 15.735 -0.254 -36.273 1.00 74.81 256 LYS A C 1
ATOM 2107 O O . LYS A 1 256 ? 15.350 0.436 -35.338 1.00 74.81 256 LYS A O 1
ATOM 2112 N N . SER A 1 257 ? 15.010 -0.373 -37.392 1.00 73.81 257 SER A N 1
ATOM 2113 C CA . SER A 1 257 ? 13.730 0.330 -37.578 1.00 73.81 257 SER A CA 1
ATOM 2114 C C . SER A 1 257 ? 12.606 -0.205 -36.682 1.00 73.81 257 SER A C 1
ATOM 2116 O O . SER A 1 257 ? 11.558 0.426 -36.571 1.00 73.81 257 SER A O 1
ATOM 2118 N N . LEU A 1 258 ? 12.798 -1.383 -36.076 1.00 79.88 258 LEU A N 1
ATOM 2119 C CA . LEU A 1 258 ? 11.855 -2.006 -35.143 1.00 79.88 258 LEU A CA 1
ATOM 2120 C C . LEU A 1 258 ? 12.048 -1.526 -33.696 1.00 79.88 258 LEU A C 1
ATOM 2122 O O . LEU A 1 258 ? 11.255 -1.902 -32.825 1.00 79.88 258 LEU A O 1
ATOM 2126 N N . ILE A 1 259 ? 13.102 -0.744 -33.445 1.00 81.62 259 ILE A N 1
ATOM 2127 C CA . ILE A 1 259 ? 13.510 -0.270 -32.125 1.00 81.62 259 ILE A CA 1
ATOM 2128 C C . ILE A 1 259 ? 13.057 1.182 -31.960 1.00 81.62 259 ILE A C 1
ATOM 2130 O O . ILE A 1 259 ? 13.328 2.035 -32.803 1.00 81.62 259 ILE A O 1
ATOM 2134 N N . LEU A 1 260 ? 12.363 1.457 -30.858 1.00 83.06 260 LEU A N 1
ATOM 2135 C CA . LEU A 1 260 ? 12.102 2.806 -30.376 1.00 83.06 260 LEU A CA 1
ATOM 2136 C C . LEU A 1 260 ? 13.204 3.188 -29.388 1.00 83.06 260 LEU A C 1
ATOM 2138 O O . LEU A 1 260 ? 13.315 2.573 -28.324 1.00 83.06 260 LEU A O 1
ATOM 2142 N N . TYR A 1 261 ? 14.001 4.192 -29.739 1.00 83.38 261 TYR A N 1
ATOM 2143 C CA . TYR A 1 261 ? 15.063 4.698 -28.876 1.00 83.38 261 TYR A CA 1
ATOM 2144 C C . TYR A 1 261 ? 14.497 5.749 -27.917 1.00 83.38 261 TYR A C 1
ATOM 2146 O O . TYR A 1 261 ? 13.673 6.584 -28.296 1.00 83.38 261 TYR A O 1
ATOM 2154 N N . ASN A 1 262 ? 14.930 5.733 -26.659 1.00 82.06 262 ASN A N 1
ATOM 2155 C CA . ASN A 1 262 ? 14.472 6.702 -25.669 1.00 82.06 262 ASN A CA 1
ATOM 2156 C C . ASN A 1 262 ? 14.833 8.151 -26.047 1.00 82.06 262 ASN A C 1
ATOM 2158 O O . ASN A 1 262 ? 14.046 9.062 -25.795 1.00 82.06 262 ASN A O 1
ATOM 2162 N N . SER A 1 263 ? 15.979 8.368 -26.695 1.00 80.25 263 SER A N 1
ATOM 2163 C CA . SER A 1 263 ? 16.414 9.680 -27.198 1.00 80.25 263 SER A CA 1
ATOM 2164 C C . SER A 1 263 ? 15.498 10.279 -28.275 1.00 80.25 263 SER A C 1
ATOM 2166 O O . SER A 1 263 ? 15.492 11.500 -28.468 1.00 80.25 263 SER A O 1
ATOM 2168 N N . GLU A 1 264 ? 14.700 9.448 -28.952 1.00 81.19 264 GLU A N 1
ATOM 2169 C CA . GLU A 1 264 ? 13.722 9.879 -29.956 1.00 81.19 264 GLU A CA 1
ATOM 2170 C C . GLU A 1 264 ? 12.447 10.442 -29.308 1.00 81.19 264 GLU A C 1
ATOM 2172 O O . GLU A 1 264 ? 11.701 11.172 -29.959 1.00 81.19 264 GLU A O 1
ATOM 2177 N N . ILE A 1 265 ? 12.216 10.165 -28.018 1.00 75.38 265 ILE A N 1
ATOM 2178 C CA . ILE A 1 265 ? 11.048 10.615 -27.253 1.00 75.38 265 ILE A CA 1
ATOM 2179 C C . ILE A 1 265 ? 11.352 11.960 -26.586 1.00 75.38 265 ILE A C 1
ATOM 2181 O O . ILE A 1 265 ? 11.712 12.027 -25.408 1.00 75.38 265 ILE A O 1
ATOM 2185 N N . LYS A 1 266 ? 11.208 13.040 -27.364 1.00 68.19 266 LYS A N 1
ATOM 2186 C CA . LYS A 1 266 ? 11.422 14.432 -26.926 1.00 68.19 266 LYS A CA 1
ATOM 2187 C C . LYS A 1 266 ? 10.139 15.186 -26.616 1.00 68.19 266 LYS A C 1
ATOM 2189 O O . LYS A 1 266 ? 9.123 15.017 -27.321 1.00 68.19 266 LYS A O 1
#